Protein AF-A0A813LHQ4-F1 (afdb_monomer)

Solvent-accessible surface area (backbone atoms only — not comparable to full-atom values): 12387 Å² total; per-residue (Å²): 132,90,68,62,62,62,49,68,43,48,82,47,75,44,81,44,71,45,99,82,69,50,73,47,59,28,38,34,32,37,38,31,52,58,82,51,70,49,77,40,77,42,40,68,67,54,56,53,49,48,53,52,53,54,59,74,65,66,53,96,64,88,77,71,75,76,78,81,90,62,87,74,69,60,81,38,64,73,55,43,52,56,49,42,52,50,51,30,54,35,52,49,53,46,75,68,34,47,68,48,52,67,40,66,61,62,40,61,72,60,71,51,56,70,59,69,49,34,60,56,32,48,74,49,49,65,101,41,69,78,53,47,55,53,37,49,52,50,42,45,55,49,27,71,81,32,78,90,44,44,61,58,58,69,37,68,57,50,44,51,53,52,50,55,49,54,52,52,56,50,52,52,52,57,72,72,39,70,98,55,78,63,45,60,52,52,47,51,49,52,50,52,65,60,44,65,76,29,85,71,44,52,66,54,53,56,56,61,65,72,73,111

Organism: Polarella glacialis (NCBI:txid89957)

Nearest PDB structures (foldseek):
  4oxw-assembly1_A  TM=8.854E-01  e=3.060E-06  synthetic construct
  1xtn-assembly1_A  TM=9.170E-01  e=1.066E-05  Mus musculus
  4az9-assembly2_A-3  TM=8.445E-01  e=5.930E-05  Homo sapiens
  6edx-assembly1_A  TM=8.099E-01  e=4.340E-05  Homo sapiens
  5gw0-assembly2_B  TM=5.976E-01  e=6.485E-04  Homo sapiens

Secondary structure (DSSP, 8-state):
-TT-SEEEEEEEEEEEEPTTS-EEEEEEEEEEETTEEEEEEEEHHHHHHHHHHHHHTT-SSPPPPPPPP--SSTT-HHHHHHHHHHHHHHHHHHTT-HHHHHSSHHHHHHT--HHHHHHHHHHT--S-HHHHHHHHHHHHHHHHT-GGGGGGTTSHHHHHHHHHHHHHHHHHHHHSS-SSTHHHHHHHHHHHHHHTT-TTHHHHHHHHHT--

Mean predicted aligned error: 9.82 Å

Sequence (212 aa):
MDRYPLVVKIQRAETNRGTFGFRHTEFVIEVDDCGKVYSRSRRFTMFVWLHAELRRRELACALPELPPKKSLGNLDQAFVERRRQMLEDYLQALMKLPAVIQDGMVWAFLDADEATAVVPRFLCRPPSHAAADRCLAQLKRAVADREAEVFRLCSPVVIEELANFALAEASEAAVQAPPQPQAQQALQARLGNRVRLCGVLVAVSVVIIVAT

InterPro domains:
  IPR001683 Phox homology [PF00787] (40-112)
  IPR001683 Phox homology [PS50195] (1-117)
  IPR001683 Phox homology [SM00312] (6-113)
  IPR036871 PX domain superfamily [G3DSA:3.30.1520.10] (2-123)
  IPR036871 PX domain superfamily [SSF64268] (2-114)
  IPR051837 Sorting Nexin/PX Domain-Containing Protein Kinase-Like [PTHR22999] (23-120)

pLDDT: mean 79.3, std 18.79, range [30.7, 98.31]

Radius of gyration: 21.66 Å; Cα contacts (8 Å, |Δi|>4): 220; chains: 1; bounding box: 62×34×62 Å

Structure (mmCIF, N/CA/C/O backbone):
data_AF-A0A813LHQ4-F1
#
_entry.id   AF-A0A813LHQ4-F1
#
loop_
_atom_site.group_PDB
_atom_site.id
_atom_site.type_symbol
_atom_site.label_atom_id
_atom_site.label_alt_id
_atom_site.label_comp_id
_atom_site.label_asym_id
_atom_site.label_entity_id
_atom_site.label_seq_id
_atom_site.pdbx_PDB_ins_code
_atom_site.Cartn_x
_atom_site.Cartn_y
_atom_site.Cartn_z
_atom_site.occupancy
_atom_site.B_iso_or_equiv
_atom_site.auth_seq_id
_atom_site.auth_comp_id
_atom_site.auth_asym_id
_atom_site.auth_atom_id
_atom_site.pdbx_PDB_model_num
ATOM 1 N N . MET A 1 1 ? -13.081 4.662 -2.971 1.00 44.09 1 MET A N 1
ATOM 2 C CA . MET A 1 1 ? -12.090 3.947 -2.125 1.00 44.09 1 MET A CA 1
ATOM 3 C C . MET A 1 1 ? -10.960 4.904 -1.717 1.00 44.09 1 MET A C 1
ATOM 5 O O . MET A 1 1 ? -9.859 4.469 -1.420 1.00 44.09 1 MET A O 1
ATOM 9 N N . ASP A 1 2 ? -11.268 6.198 -1.587 1.00 52.16 2 ASP A N 1
ATOM 10 C CA . ASP A 1 2 ? -10.376 7.294 -1.162 1.00 52.16 2 ASP A CA 1
ATOM 11 C C . ASP A 1 2 ? -10.146 7.328 0.357 1.00 52.16 2 ASP A C 1
ATOM 13 O O . ASP A 1 2 ? -9.819 8.356 0.935 1.00 52.16 2 ASP A O 1
ATOM 17 N N . ARG A 1 3 ? -10.387 6.198 1.030 1.00 52.44 3 ARG A N 1
ATOM 18 C CA . ARG A 1 3 ? -10.408 6.100 2.494 1.00 52.44 3 ARG A CA 1
ATOM 19 C C . ARG A 1 3 ? -9.076 5.671 3.091 1.00 52.44 3 ARG A C 1
ATOM 21 O O . ARG A 1 3 ? -8.948 5.568 4.303 1.00 52.44 3 ARG A O 1
ATOM 28 N N . TYR A 1 4 ? -8.094 5.356 2.265 1.00 66.56 4 TYR A N 1
ATOM 29 C CA . TYR A 1 4 ? -6.881 4.761 2.774 1.00 66.56 4 TYR A CA 1
ATOM 30 C C . TYR A 1 4 ? -5.793 5.810 2.976 1.00 66.56 4 TYR A C 1
ATOM 32 O O . TYR A 1 4 ? -5.407 6.457 2.004 1.00 66.56 4 TYR A O 1
ATOM 40 N N . PRO A 1 5 ? -5.264 5.975 4.198 1.00 66.69 5 PRO A N 1
ATOM 41 C CA . PRO A 1 5 ? -4.284 7.014 4.474 1.00 66.69 5 PRO A CA 1
ATOM 42 C C . PRO A 1 5 ? -2.874 6.653 3.991 1.00 66.69 5 PRO A C 1
ATOM 44 O O . PRO A 1 5 ? -1.935 7.345 4.370 1.00 66.69 5 PRO A O 1
ATOM 47 N N . LEU A 1 6 ? -2.714 5.584 3.192 1.00 83.56 6 LEU A N 1
ATOM 48 C CA . LEU A 1 6 ? -1.438 5.244 2.578 1.00 83.56 6 LEU A CA 1
ATOM 49 C C . LEU A 1 6 ? -1.469 5.316 1.048 1.00 83.56 6 LEU A C 1
ATOM 51 O O . LEU A 1 6 ? -2.075 4.498 0.355 1.00 83.56 6 LEU A O 1
ATOM 55 N N . VAL A 1 7 ? -0.802 6.331 0.511 1.00 89.62 7 VAL A N 1
ATOM 56 C CA . VAL A 1 7 ? -0.764 6.606 -0.926 1.00 89.62 7 VAL A CA 1
ATOM 57 C C . VAL A 1 7 ? 0.598 6.200 -1.461 1.00 89.62 7 VAL A C 1
ATOM 59 O O . VAL A 1 7 ? 1.630 6.567 -0.908 1.00 89.62 7 VAL A O 1
ATOM 62 N N . VAL A 1 8 ? 0.602 5.443 -2.558 1.00 94.44 8 VAL A N 1
ATOM 63 C CA . VAL A 1 8 ? 1.828 5.050 -3.258 1.00 94.44 8 VAL A CA 1
ATOM 64 C C . VAL A 1 8 ? 1.872 5.691 -4.636 1.00 94.44 8 VAL A C 1
ATOM 66 O O . VAL A 1 8 ? 0.902 5.629 -5.398 1.00 94.44 8 VAL A O 1
ATOM 69 N N . LYS A 1 9 ? 3.002 6.310 -4.963 1.00 96.50 9 LYS A N 1
ATOM 70 C CA . LYS A 1 9 ? 3.271 6.908 -6.275 1.00 96.50 9 LYS A CA 1
ATOM 71 C C . LYS A 1 9 ? 4.671 6.543 -6.723 1.00 96.50 9 LYS A C 1
ATOM 73 O O . LYS A 1 9 ? 5.571 6.425 -5.904 1.00 96.50 9 LYS A O 1
ATOM 78 N N . ILE A 1 10 ? 4.886 6.385 -8.017 1.00 97.56 10 ILE A N 1
ATOM 79 C CA . ILE A 1 10 ? 6.222 6.239 -8.586 1.00 97.56 10 ILE A CA 1
ATOM 80 C C . ILE A 1 10 ? 6.576 7.569 -9.227 1.00 97.56 10 ILE A C 1
ATOM 82 O O . ILE A 1 10 ? 6.285 7.789 -10.398 1.00 97.56 10 ILE A O 1
ATOM 86 N N . GLN A 1 11 ? 7.208 8.463 -8.469 1.00 94.56 11 GLN A N 1
ATOM 87 C CA . GLN A 1 11 ? 7.446 9.835 -8.923 1.00 94.56 11 GLN A CA 1
ATOM 88 C C . GLN A 1 11 ? 8.330 9.910 -10.168 1.00 94.56 11 GLN A C 1
ATOM 90 O O . GLN A 1 11 ? 8.138 10.764 -11.028 1.00 94.56 11 GLN A O 1
ATOM 95 N N . ARG A 1 12 ? 9.343 9.043 -10.243 1.00 95.12 12 ARG A N 1
ATOM 96 C CA . ARG A 1 12 ? 10.384 9.129 -11.268 1.00 95.12 12 ARG A CA 1
ATOM 97 C C . ARG A 1 12 ? 11.150 7.822 -11.416 1.00 95.12 12 ARG A C 1
ATOM 99 O O . ARG A 1 12 ? 11.097 6.942 -10.555 1.00 95.12 12 ARG A O 1
ATOM 106 N N . ALA A 1 13 ? 11.902 7.728 -12.506 1.00 96.06 13 ALA A N 1
ATOM 107 C CA . ALA A 1 13 ? 12.872 6.671 -12.744 1.00 96.06 13 ALA A CA 1
ATOM 108 C C . ALA A 1 13 ? 14.297 7.245 -12.774 1.00 96.06 13 ALA A C 1
ATOM 110 O O . ALA A 1 13 ? 14.545 8.286 -13.377 1.00 96.06 13 ALA A O 1
ATOM 111 N N . GLU A 1 14 ? 15.235 6.553 -12.140 1.00 94.44 14 GLU A N 1
ATOM 112 C CA . GLU A 1 14 ? 16.661 6.878 -12.114 1.00 94.44 14 GLU A CA 1
ATOM 113 C C . GLU A 1 14 ? 17.471 5.798 -12.817 1.00 94.44 14 GLU A C 1
ATOM 115 O O . GLU A 1 14 ? 17.152 4.611 -12.747 1.00 94.44 14 GLU A O 1
ATOM 120 N N . THR A 1 15 ? 18.552 6.205 -13.481 1.00 92.38 15 THR A N 1
ATOM 121 C CA . THR A 1 15 ? 19.547 5.265 -14.003 1.00 92.38 15 THR A CA 1
ATOM 122 C C . THR A 1 15 ? 20.731 5.221 -13.051 1.00 92.38 15 THR A C 1
ATOM 124 O O . THR A 1 15 ? 21.528 6.155 -13.011 1.00 92.38 15 THR A O 1
ATOM 127 N N . ASN A 1 16 ? 20.868 4.110 -12.334 1.00 89.38 16 ASN A N 1
ATOM 128 C CA . ASN A 1 16 ? 21.934 3.891 -11.362 1.00 89.38 16 ASN A CA 1
ATOM 129 C C . ASN A 1 16 ? 23.009 2.959 -11.934 1.00 89.38 16 ASN A C 1
ATOM 131 O O . ASN A 1 16 ? 22.755 2.169 -12.848 1.00 89.38 16 ASN A O 1
ATOM 135 N N . ARG A 1 17 ? 24.241 3.076 -11.422 1.00 86.69 17 ARG A N 1
ATOM 136 C CA . ARG A 1 17 ? 25.352 2.171 -11.753 1.00 86.69 17 ARG A CA 1
ATOM 137 C C . ARG A 1 17 ? 25.450 1.101 -10.671 1.00 86.69 17 ARG A C 1
ATOM 139 O O . ARG A 1 17 ? 25.654 1.420 -9.506 1.00 86.69 17 ARG A O 1
ATOM 146 N N . GLY A 1 18 ? 25.298 -0.160 -11.057 1.00 79.44 18 GLY A N 1
ATOM 147 C CA . GLY A 1 18 ? 25.539 -1.296 -10.177 1.00 79.44 18 GLY A CA 1
ATOM 148 C C . GLY A 1 18 ? 27.028 -1.504 -9.889 1.00 79.44 18 GLY A C 1
ATOM 149 O O . GLY A 1 18 ? 27.893 -0.901 -10.523 1.00 79.44 18 GLY A O 1
ATOM 150 N N . THR A 1 19 ? 27.322 -2.423 -8.969 1.00 76.50 19 THR A N 1
ATOM 151 C CA . THR A 1 19 ? 28.670 -2.730 -8.454 1.00 76.50 19 THR A CA 1
ATOM 152 C C . THR A 1 19 ? 29.704 -3.045 -9.544 1.00 76.50 19 THR A C 1
ATOM 154 O O . THR A 1 19 ? 30.879 -2.749 -9.378 1.00 76.50 19 THR A O 1
ATOM 157 N N . PHE A 1 20 ? 29.271 -3.587 -10.686 1.00 78.62 20 PHE A N 1
ATOM 158 C CA . PHE A 1 20 ? 30.132 -3.935 -11.827 1.00 78.62 20 PHE A CA 1
ATOM 159 C C . PHE A 1 20 ? 30.092 -2.904 -12.972 1.00 78.62 20 PHE A C 1
ATOM 161 O O . PHE A 1 20 ? 30.428 -3.218 -14.108 1.00 78.62 20 PHE A O 1
ATOM 168 N N . GLY A 1 21 ? 29.607 -1.685 -12.720 1.00 79.44 21 GLY A N 1
ATOM 169 C CA . GLY A 1 21 ? 29.508 -0.621 -13.727 1.00 79.44 21 GLY A CA 1
ATOM 170 C C . GLY A 1 21 ? 28.331 -0.757 -14.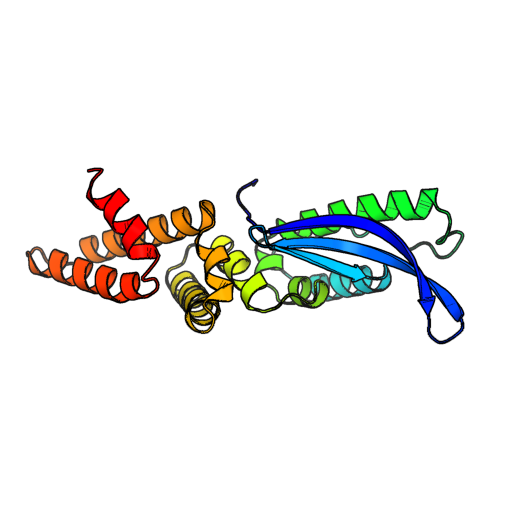702 1.00 79.44 21 GLY A C 1
ATOM 171 O O . GLY A 1 21 ? 28.065 0.169 -15.471 1.00 79.44 21 GLY A O 1
ATOM 172 N N . PHE A 1 22 ? 27.576 -1.860 -14.651 1.00 83.19 22 PHE A N 1
ATOM 173 C CA . PHE A 1 22 ? 26.338 -2.003 -15.415 1.00 83.19 22 PHE A CA 1
ATOM 174 C C . PHE A 1 22 ? 25.299 -0.982 -14.961 1.00 83.19 22 PHE A C 1
ATOM 176 O O . PHE A 1 22 ? 25.052 -0.813 -13.768 1.00 83.19 22 PHE A O 1
ATOM 183 N N . ARG A 1 23 ? 24.667 -0.318 -15.928 1.00 88.00 23 ARG A N 1
ATOM 184 C CA . ARG A 1 23 ? 23.560 0.602 -15.664 1.00 88.00 23 ARG A CA 1
ATOM 185 C C . ARG A 1 23 ? 22.255 -0.167 -15.537 1.00 88.00 23 ARG A C 1
ATOM 187 O O . ARG A 1 23 ? 21.982 -1.064 -16.333 1.00 88.00 23 ARG A O 1
ATOM 194 N N . HIS A 1 24 ? 21.425 0.231 -14.585 1.00 90.06 24 HIS A N 1
ATOM 195 C CA . HIS A 1 24 ? 20.068 -0.277 -14.443 1.00 90.06 24 HIS A CA 1
ATOM 196 C C . HIS A 1 24 ? 19.110 0.846 -14.060 1.00 90.06 24 HIS A C 1
ATOM 198 O O . HIS A 1 24 ? 19.507 1.849 -13.474 1.00 90.06 24 HIS A O 1
ATOM 204 N N . THR A 1 25 ? 17.837 0.657 -14.390 1.00 93.94 25 THR A N 1
ATOM 205 C CA . THR A 1 25 ? 16.778 1.600 -14.033 1.00 93.94 25 THR A CA 1
ATOM 206 C C . THR A 1 25 ? 16.148 1.214 -12.700 1.00 93.94 25 THR A C 1
ATOM 208 O O . THR A 1 25 ? 15.730 0.064 -12.514 1.00 93.94 25 THR A O 1
ATOM 211 N N . GLU A 1 26 ? 16.058 2.178 -11.792 1.00 96.25 26 GLU A N 1
ATOM 212 C CA . GLU A 1 26 ? 15.292 2.106 -10.551 1.00 96.25 26 GLU A CA 1
ATOM 213 C C . GLU A 1 26 ? 14.105 3.056 -10.614 1.00 96.25 26 GLU A C 1
ATOM 215 O O . GLU A 1 26 ? 14.200 4.169 -11.116 1.00 96.25 26 GLU A O 1
ATOM 220 N N . PHE A 1 27 ? 12.975 2.594 -10.106 1.00 97.56 27 PHE A N 1
ATOM 221 C CA .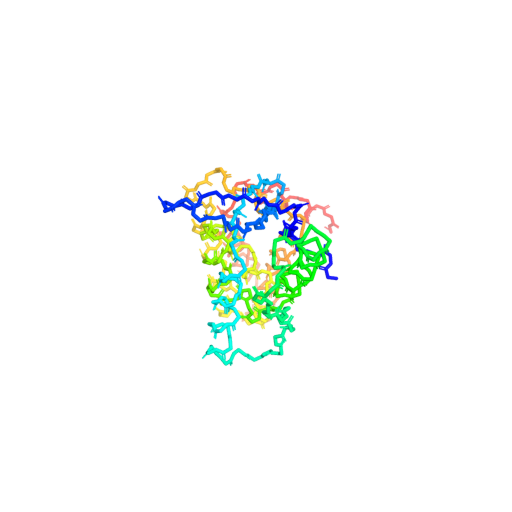 PHE A 1 27 ? 11.750 3.356 -9.960 1.00 97.56 27 PHE A CA 1
ATOM 222 C C . PHE A 1 27 ? 11.675 3.824 -8.513 1.00 97.56 27 PHE A C 1
ATOM 224 O O . PHE A 1 27 ? 11.762 2.996 -7.602 1.00 97.56 27 PHE A O 1
ATOM 231 N N . VAL A 1 28 ? 11.563 5.135 -8.309 1.00 98.00 28 VAL A N 1
ATOM 232 C CA . VAL A 1 28 ? 11.490 5.729 -6.973 1.00 98.00 28 VAL A CA 1
ATOM 233 C C . VAL A 1 28 ? 10.036 5.844 -6.571 1.00 98.00 28 VAL A C 1
ATOM 235 O O . VAL A 1 28 ? 9.272 6.626 -7.137 1.00 98.00 28 VAL A O 1
ATOM 238 N N . ILE A 1 29 ? 9.677 4.991 -5.621 1.00 98.31 29 ILE A N 1
ATOM 239 C CA . ILE A 1 29 ? 8.347 4.854 -5.057 1.00 98.31 29 ILE A CA 1
ATOM 240 C C . ILE A 1 29 ? 8.276 5.763 -3.840 1.00 98.31 29 ILE A C 1
ATOM 242 O O . ILE A 1 29 ? 9.021 5.568 -2.883 1.00 98.31 29 ILE A O 1
ATOM 246 N N . GLU A 1 30 ? 7.388 6.737 -3.881 1.00 97.19 30 GLU A N 1
ATOM 247 C CA . GLU A 1 30 ? 6.985 7.527 -2.735 1.00 97.19 30 GLU A CA 1
ATOM 248 C C . GLU A 1 30 ? 5.822 6.831 -2.029 1.00 97.19 30 GLU A C 1
ATOM 250 O O . GLU A 1 30 ? 4.831 6.455 -2.661 1.00 97.19 30 GLU A O 1
ATOM 255 N N . VAL A 1 31 ? 5.972 6.648 -0.722 1.00 95.38 31 VAL A N 1
ATOM 256 C CA . VAL A 1 31 ? 4.946 6.131 0.174 1.00 95.38 31 VAL A CA 1
ATOM 257 C C . VAL A 1 31 ? 4.603 7.251 1.144 1.00 95.38 31 VAL A C 1
ATOM 259 O O . VAL A 1 31 ? 5.447 7.667 1.936 1.00 95.38 31 VAL A O 1
ATOM 262 N N . ASP A 1 32 ? 3.380 7.751 1.051 1.00 92.69 32 ASP A N 1
ATOM 263 C CA . ASP A 1 32 ? 2.779 8.632 2.045 1.00 92.69 32 ASP A CA 1
ATOM 264 C C . ASP A 1 32 ? 2.061 7.746 3.053 1.00 92.69 32 ASP A C 1
ATOM 266 O O . ASP A 1 32 ? 1.081 7.107 2.698 1.00 92.69 32 ASP A O 1
ATOM 270 N N . ASP A 1 33 ? 2.581 7.650 4.269 1.00 90.38 33 ASP A N 1
ATOM 271 C CA . ASP A 1 33 ? 1.968 6.944 5.386 1.00 90.38 33 ASP A CA 1
ATOM 272 C C . ASP A 1 33 ? 1.396 7.982 6.351 1.00 90.38 33 ASP A C 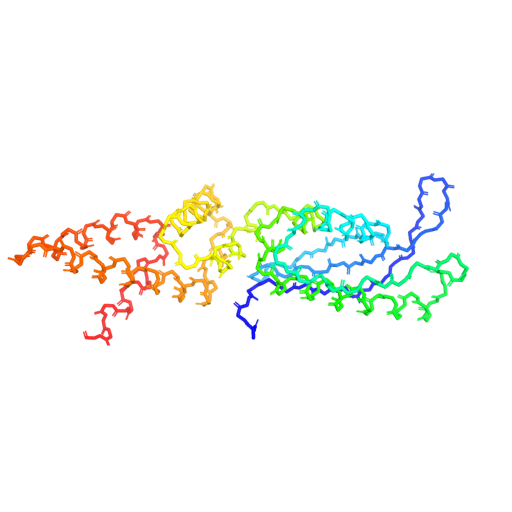1
ATOM 274 O O . ASP A 1 33 ? 2.130 8.569 7.144 1.00 90.38 33 ASP A O 1
ATOM 278 N N . CYS A 1 34 ? 0.093 8.251 6.258 1.00 84.56 34 CYS A N 1
ATOM 279 C CA . CYS A 1 34 ? -0.629 9.196 7.114 1.00 84.56 34 CYS A CA 1
ATOM 280 C C . CYS A 1 34 ? 0.048 10.585 7.229 1.00 84.56 34 CYS A C 1
ATOM 282 O O . CYS A 1 34 ? 0.095 11.168 8.315 1.00 84.56 34 CYS A O 1
ATOM 284 N N . GLY A 1 35 ? 0.596 11.110 6.129 1.00 84.56 35 GLY A N 1
ATOM 285 C CA . GLY A 1 35 ? 1.304 12.391 6.055 1.00 84.56 35 GLY A CA 1
ATOM 286 C C . GLY A 1 35 ? 2.819 12.295 6.261 1.00 84.56 35 GLY A C 1
ATOM 287 O O . GLY A 1 35 ? 3.531 13.271 6.014 1.00 84.56 35 GLY A O 1
ATOM 288 N N . LYS A 1 36 ? 3.348 11.139 6.689 1.00 88.44 36 LYS A N 1
ATOM 289 C CA . LYS A 1 36 ? 4.793 10.878 6.700 1.00 88.44 36 LYS A CA 1
ATOM 290 C C . LYS A 1 36 ? 5.206 10.260 5.373 1.00 88.44 36 LYS A C 1
ATOM 292 O O . LYS A 1 36 ? 4.926 9.098 5.095 1.00 88.44 36 LYS A O 1
ATOM 297 N N . VAL A 1 37 ? 5.925 11.040 4.577 1.00 92.44 37 VAL A N 1
ATOM 298 C CA . VAL A 1 37 ? 6.338 10.649 3.231 1.00 92.44 37 VAL A CA 1
ATOM 299 C C . VAL A 1 37 ? 7.770 10.119 3.231 1.00 92.44 37 VAL A C 1
ATOM 301 O O . VAL A 1 37 ? 8.682 10.762 3.752 1.00 92.44 37 VAL A O 1
ATOM 304 N N . TYR A 1 38 ? 7.988 8.956 2.620 1.00 94.56 38 TYR A N 1
ATOM 305 C CA . TYR A 1 38 ? 9.319 8.388 2.408 1.00 94.56 38 TYR A CA 1
ATOM 306 C C . TYR A 1 38 ? 9.455 7.740 1.031 1.00 94.56 38 TYR A C 1
ATOM 308 O O . TYR A 1 38 ? 8.476 7.399 0.376 1.00 94.56 38 TYR A O 1
ATOM 316 N N . SER A 1 39 ? 10.699 7.572 0.577 1.00 96.19 39 SER A N 1
ATOM 317 C CA . SER A 1 39 ? 11.010 7.029 -0.748 1.00 96.19 39 SER A CA 1
ATOM 318 C C . SER A 1 39 ? 11.701 5.667 -0.689 1.00 96.19 39 SER A C 1
ATOM 320 O O . SER A 1 39 ? 12.468 5.368 0.234 1.00 96.19 39 SER A O 1
ATOM 322 N N . ARG A 1 40 ? 11.443 4.836 -1.703 1.00 96.75 40 ARG A N 1
ATOM 323 C CA . ARG A 1 40 ? 12.036 3.509 -1.897 1.00 96.75 40 ARG A CA 1
ATOM 324 C C . ARG A 1 40 ? 12.358 3.271 -3.364 1.00 96.75 40 ARG A C 1
ATOM 326 O O . ARG A 1 40 ? 11.484 3.345 -4.220 1.00 96.75 40 ARG A O 1
ATOM 333 N N . SER A 1 41 ? 13.605 2.916 -3.649 1.00 96.38 41 SER A N 1
ATOM 334 C CA . SER A 1 41 ? 14.046 2.597 -5.009 1.00 96.38 41 SER A CA 1
ATOM 335 C C . SER A 1 41 ? 13.886 1.109 -5.300 1.00 96.38 41 SER A C 1
ATOM 337 O O . SER A 1 41 ? 14.338 0.254 -4.528 1.00 96.38 41 SER A O 1
ATOM 339 N N . ARG A 1 42 ? 13.239 0.772 -6.420 1.00 97.06 42 ARG A N 1
ATOM 340 C CA . ARG A 1 42 ? 13.038 -0.616 -6.862 1.00 97.06 42 ARG A CA 1
ATOM 341 C C . ARG A 1 42 ? 13.328 -0.781 -8.341 1.00 97.06 42 ARG A C 1
ATOM 343 O O . ARG A 1 42 ? 12.833 -0.037 -9.177 1.00 97.06 42 ARG A O 1
ATOM 350 N N . ARG A 1 43 ? 14.092 -1.813 -8.694 1.00 95.25 43 ARG A N 1
ATOM 351 C CA . ARG A 1 43 ? 14.282 -2.223 -10.095 1.00 95.25 43 ARG A CA 1
ATOM 352 C C . ARG A 1 43 ? 13.061 -2.991 -10.587 1.00 95.25 43 ARG A C 1
ATOM 354 O O . ARG A 1 43 ? 12.407 -3.665 -9.795 1.00 95.25 43 ARG A O 1
ATOM 361 N N . PHE A 1 44 ? 12.821 -3.005 -11.900 1.00 95.44 44 PHE A N 1
ATOM 362 C CA . PHE A 1 44 ? 11.722 -3.782 -12.500 1.00 95.44 44 PHE A CA 1
ATOM 363 C C . PHE A 1 44 ? 11.716 -5.259 -12.061 1.00 95.44 44 PHE A C 1
ATOM 365 O O . PHE A 1 44 ? 10.662 -5.837 -11.825 1.00 95.44 44 PHE A O 1
ATOM 372 N N . THR A 1 45 ? 12.890 -5.870 -11.876 1.00 94.88 45 THR A N 1
ATOM 373 C CA . THR A 1 45 ? 13.003 -7.261 -11.408 1.00 94.88 45 THR A CA 1
ATOM 374 C C . THR A 1 45 ? 12.400 -7.489 -10.020 1.00 94.88 45 THR A C 1
ATOM 376 O O . THR A 1 45 ? 11.935 -8.590 -9.753 1.00 94.88 45 THR A O 1
ATOM 379 N N . MET A 1 46 ? 12.362 -6.469 -9.155 1.00 97.56 46 MET A N 1
ATOM 380 C CA . MET A 1 46 ? 11.701 -6.561 -7.848 1.00 97.56 46 MET A CA 1
ATOM 381 C C . MET A 1 46 ? 10.177 -6.599 -7.987 1.00 97.56 46 MET A C 1
ATOM 383 O O . MET A 1 46 ? 9.520 -7.298 -7.225 1.00 97.56 46 MET A O 1
ATOM 387 N N . PHE A 1 47 ? 9.610 -5.908 -8.981 1.00 98.06 47 PHE A N 1
ATOM 388 C CA . PHE A 1 47 ? 8.177 -6.002 -9.283 1.00 98.06 47 PHE A CA 1
ATOM 389 C C . PHE A 1 47 ? 7.817 -7.381 -9.845 1.00 98.06 47 PHE A C 1
ATOM 391 O O . PHE A 1 47 ? 6.790 -7.944 -9.478 1.00 98.06 47 PHE A O 1
ATOM 398 N N . VAL A 1 48 ? 8.687 -7.954 -10.688 1.00 97.56 48 VAL A N 1
ATOM 399 C CA . VAL A 1 48 ? 8.536 -9.335 -11.181 1.00 97.56 48 VAL A CA 1
ATOM 400 C C . VAL A 1 48 ? 8.551 -10.332 -10.022 1.00 97.56 48 VAL A C 1
ATOM 402 O O . VAL A 1 48 ? 7.700 -11.215 -9.976 1.00 97.56 48 VAL A O 1
ATOM 405 N N . TRP A 1 49 ? 9.482 -10.171 -9.076 1.00 97.69 49 TRP A N 1
ATOM 406 C CA . TRP A 1 49 ? 9.536 -10.988 -7.863 1.00 97.69 49 TRP A CA 1
ATOM 407 C C . TRP A 1 49 ? 8.252 -10.864 -7.032 1.00 97.69 49 TRP A C 1
ATOM 409 O O . TRP A 1 49 ? 7.632 -11.881 -6.732 1.00 97.69 49 TRP A O 1
ATOM 419 N N . LEU A 1 50 ? 7.804 -9.635 -6.741 1.00 98.25 50 LEU A N 1
ATOM 420 C CA . LEU A 1 50 ? 6.565 -9.395 -5.995 1.00 98.25 50 LEU A CA 1
ATOM 421 C C . LEU A 1 50 ? 5.368 -10.081 -6.669 1.00 98.25 50 LEU A C 1
ATOM 423 O O . LEU A 1 50 ? 4.600 -10.774 -6.010 1.00 98.25 50 LEU A O 1
ATOM 427 N N . HIS A 1 51 ? 5.219 -9.912 -7.985 1.00 97.88 51 HIS A N 1
ATOM 428 C CA . HIS A 1 51 ? 4.118 -10.510 -8.737 1.00 97.88 51 HIS A CA 1
ATOM 429 C C . HIS A 1 51 ? 4.139 -12.044 -8.671 1.00 97.88 51 HIS A C 1
ATOM 431 O O . HIS A 1 51 ? 3.099 -12.672 -8.477 1.00 97.88 51 HIS A O 1
ATOM 437 N N . ALA A 1 52 ? 5.320 -12.652 -8.809 1.00 97.44 52 ALA A N 1
ATOM 438 C CA . ALA A 1 52 ? 5.478 -14.098 -8.719 1.00 97.44 52 ALA A CA 1
ATOM 439 C C . ALA A 1 52 ? 5.128 -14.631 -7.320 1.00 97.44 52 ALA A C 1
ATOM 441 O O . ALA A 1 52 ? 4.397 -15.616 -7.215 1.00 97.44 52 ALA A O 1
ATOM 442 N N . GLU A 1 53 ? 5.580 -13.961 -6.254 1.00 98.00 53 GLU A N 1
ATOM 443 C CA . GLU A 1 53 ? 5.243 -14.356 -4.883 1.00 98.00 53 GLU A CA 1
ATOM 444 C C . GLU A 1 53 ? 3.746 -14.229 -4.603 1.00 98.00 53 GLU A C 1
ATOM 446 O O . GLU A 1 53 ? 3.151 -15.167 -4.077 1.00 98.00 53 GLU A O 1
ATOM 451 N N . LEU A 1 54 ? 3.106 -13.130 -5.012 1.00 97.31 54 LEU A N 1
ATOM 452 C CA . LEU A 1 54 ? 1.660 -12.963 -4.841 1.00 97.31 54 LEU A CA 1
ATOM 453 C C . LEU A 1 54 ? 0.862 -14.036 -5.596 1.00 97.31 54 LEU A C 1
ATOM 455 O O . LEU A 1 54 ? -0.118 -14.551 -5.063 1.00 97.31 54 LEU A O 1
ATOM 459 N N . ARG A 1 55 ? 1.295 -14.433 -6.802 1.00 96.25 55 ARG A N 1
ATOM 460 C CA . ARG A 1 55 ? 0.669 -15.548 -7.536 1.00 96.25 55 ARG A CA 1
ATOM 461 C C . ARG A 1 55 ? 0.816 -16.880 -6.806 1.00 96.25 55 ARG A C 1
ATOM 463 O O . ARG A 1 55 ? -0.138 -17.648 -6.764 1.00 96.25 55 ARG A O 1
ATOM 470 N N . ARG A 1 56 ? 1.986 -17.147 -6.220 1.00 96.81 56 ARG A N 1
ATOM 471 C CA . ARG A 1 56 ? 2.268 -18.384 -5.472 1.00 96.81 56 ARG A CA 1
ATOM 472 C C . ARG A 1 56 ? 1.437 -18.508 -4.191 1.00 96.81 56 ARG A C 1
ATOM 474 O O . ARG A 1 56 ? 1.227 -19.614 -3.709 1.00 96.81 56 ARG A O 1
ATOM 481 N N . ARG A 1 57 ? 0.991 -17.386 -3.622 1.00 94.56 57 ARG A N 1
ATOM 482 C CA . ARG A 1 57 ? 0.158 -17.356 -2.409 1.00 94.56 57 ARG A CA 1
ATOM 483 C C . ARG A 1 57 ? -1.285 -17.802 -2.646 1.00 94.56 57 ARG A C 1
ATOM 485 O O . ARG A 1 57 ? -1.978 -18.012 -1.659 1.00 94.56 57 ARG A O 1
ATOM 492 N N . GLU A 1 58 ? -1.726 -17.909 -3.904 1.00 90.25 58 GLU A N 1
ATOM 493 C CA . GLU A 1 58 ? -3.105 -18.282 -4.264 1.00 90.25 58 GLU A CA 1
ATOM 494 C C . GLU A 1 58 ? -4.151 -17.433 -3.521 1.00 90.25 58 GLU A C 1
ATOM 496 O O . GLU A 1 58 ? -5.161 -17.924 -3.018 1.00 90.25 58 GLU A O 1
ATOM 501 N N . LEU A 1 59 ? -3.884 -16.125 -3.426 1.00 93.00 59 LEU A N 1
ATOM 502 C CA . LEU A 1 59 ? -4.790 -15.181 -2.780 1.00 93.00 59 LEU A CA 1
ATOM 503 C C . LEU A 1 59 ? -6.165 -15.228 -3.459 1.00 93.00 59 LEU A C 1
ATOM 505 O O . LEU A 1 59 ? -6.259 -15.322 -4.682 1.00 93.00 59 LEU A O 1
ATOM 509 N N . ALA A 1 60 ? -7.233 -15.093 -2.671 1.00 91.12 60 ALA A N 1
ATOM 510 C CA . ALA A 1 60 ? -8.616 -15.080 -3.153 1.00 91.12 60 ALA A CA 1
ATOM 511 C C . ALA A 1 60 ? -8.983 -13.759 -3.872 1.00 91.12 60 ALA A C 1
ATOM 513 O O . ALA A 1 60 ? -9.962 -13.096 -3.533 1.00 91.12 60 ALA A O 1
ATOM 514 N N . CYS A 1 61 ? -8.167 -13.334 -4.837 1.00 93.06 61 CYS A N 1
ATOM 515 C CA . CYS A 1 61 ? -8.362 -12.139 -5.650 1.00 93.06 61 CYS A CA 1
ATOM 516 C C . CYS A 1 61 ? -7.661 -12.265 -7.011 1.00 93.06 61 CYS A C 1
ATOM 518 O O . CYS A 1 61 ? -6.618 -12.906 -7.131 1.00 93.06 61 CYS A O 1
ATOM 520 N N . ALA A 1 62 ? -8.185 -11.577 -8.026 1.00 95.44 62 ALA A N 1
ATOM 521 C CA . ALA A 1 62 ? -7.479 -11.403 -9.291 1.00 95.44 62 ALA A CA 1
ATOM 522 C C . ALA A 1 62 ? -6.381 -10.339 -9.138 1.00 95.44 62 ALA A C 1
ATOM 524 O O . ALA A 1 62 ? -6.653 -9.218 -8.704 1.00 95.44 62 ALA A O 1
ATOM 525 N N . LEU A 1 63 ? -5.142 -10.688 -9.491 1.00 96.62 63 LEU A N 1
ATOM 526 C CA . LEU A 1 63 ? -4.026 -9.742 -9.477 1.00 96.62 63 LEU A CA 1
ATOM 527 C C . LEU A 1 63 ? -4.044 -8.866 -10.742 1.00 96.62 63 LEU A C 1
ATOM 529 O O . LEU A 1 63 ? -4.351 -9.379 -11.820 1.00 96.62 63 LEU A O 1
ATOM 533 N N . PRO A 1 64 ? -3.674 -7.576 -10.642 1.00 96.81 64 PRO A N 1
ATOM 534 C CA . PRO A 1 64 ? -3.489 -6.721 -11.807 1.00 96.81 64 PRO A CA 1
ATOM 535 C C . PRO A 1 64 ? -2.357 -7.245 -12.698 1.00 96.81 64 PRO A C 1
ATOM 537 O O . PRO A 1 64 ? -1.422 -7.909 -12.235 1.00 96.81 64 PRO A O 1
ATOM 540 N N . GLU A 1 65 ? -2.423 -6.921 -13.986 1.00 95.25 65 GLU A N 1
ATOM 541 C CA . GLU A 1 65 ? -1.404 -7.329 -14.947 1.00 95.25 65 GLU A CA 1
ATOM 542 C C . GLU A 1 65 ? -0.089 -6.581 -14.714 1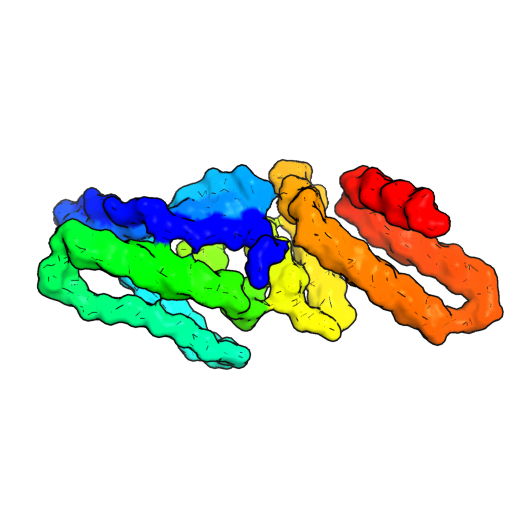.00 95.25 65 GLU A C 1
ATOM 544 O O . GLU A 1 65 ? -0.048 -5.352 -14.624 1.00 95.25 65 GLU A O 1
ATOM 549 N N . LEU A 1 66 ? 1.013 -7.330 -14.636 1.00 96.19 66 LEU A N 1
ATOM 550 C CA . LEU A 1 66 ? 2.343 -6.742 -14.569 1.00 96.19 66 LEU A CA 1
ATOM 551 C C . LEU A 1 66 ? 2.792 -6.307 -15.977 1.00 96.19 66 LEU A C 1
ATOM 553 O O . LEU A 1 66 ? 2.670 -7.096 -16.918 1.00 96.19 66 LEU A O 1
ATOM 557 N N . PRO A 1 67 ? 3.403 -5.117 -16.142 1.00 93.00 67 PRO A N 1
ATOM 558 C CA . PRO A 1 67 ? 3.923 -4.683 -17.435 1.00 93.00 67 PRO A CA 1
ATOM 559 C C . PRO A 1 67 ? 4.917 -5.697 -18.024 1.00 93.00 67 PRO A C 1
ATOM 561 O O . PRO A 1 67 ? 5.762 -6.225 -17.292 1.00 93.00 67 PRO A O 1
ATOM 564 N N . PRO A 1 68 ? 4.895 -5.948 -19.345 1.00 88.31 68 PRO A N 1
ATOM 565 C CA . PRO A 1 68 ? 5.733 -6.971 -19.952 1.00 88.31 68 PRO A CA 1
ATOM 566 C C . PRO A 1 68 ? 7.222 -6.634 -19.839 1.00 88.31 68 PRO A C 1
ATOM 568 O O . PRO A 1 68 ? 7.656 -5.473 -19.910 1.00 88.31 68 PRO A O 1
ATOM 571 N N . LYS A 1 69 ? 8.045 -7.679 -19.703 1.00 86.31 69 LYS A N 1
ATOM 572 C CA . LYS A 1 69 ? 9.504 -7.550 -19.745 1.00 86.31 69 LYS A CA 1
ATOM 573 C C . LYS A 1 69 ? 9.936 -7.153 -21.158 1.00 86.31 69 LYS A C 1
ATOM 575 O O . LYS A 1 69 ? 9.439 -7.673 -22.147 1.00 86.31 69 LYS A O 1
ATOM 580 N N . LYS A 1 70 ? 10.916 -6.253 -21.244 1.00 80.81 70 LYS A N 1
ATOM 581 C CA . LYS A 1 70 ? 11.554 -5.849 -22.504 1.00 80.81 70 LYS A CA 1
ATOM 582 C C . LYS A 1 70 ? 13.057 -5.875 -22.292 1.00 80.81 70 LYS A C 1
ATOM 584 O O . LYS A 1 70 ? 13.535 -5.234 -21.356 1.00 80.81 70 LYS A O 1
ATOM 589 N N . SER A 1 71 ? 13.763 -6.652 -23.102 1.00 72.44 71 SER A N 1
ATOM 590 C CA . SER A 1 71 ? 15.218 -6.822 -23.035 1.00 72.44 71 SER A CA 1
ATOM 591 C C . SER A 1 71 ? 15.967 -5.835 -23.934 1.00 72.44 71 SER A C 1
ATOM 593 O O . SER A 1 71 ? 17.037 -5.381 -23.549 1.00 72.44 71 SER A O 1
ATOM 595 N N . LEU A 1 72 ? 15.397 -5.448 -25.081 1.00 72.06 72 LEU A N 1
ATOM 596 C CA . LEU A 1 72 ? 16.013 -4.508 -26.025 1.00 72.06 72 LEU A CA 1
ATOM 597 C C . LEU A 1 72 ? 15.461 -3.082 -25.851 1.00 72.06 72 LEU A C 1
ATOM 599 O O . LEU A 1 72 ? 14.247 -2.892 -25.772 1.00 72.06 72 LEU A O 1
ATOM 603 N N . GLY A 1 73 ? 16.338 -2.072 -25.796 1.00 74.69 73 GLY A N 1
ATOM 604 C CA . GLY A 1 73 ? 15.934 -0.666 -25.630 1.00 74.69 73 GLY A CA 1
ATOM 605 C C . GLY A 1 73 ? 15.249 -0.379 -24.289 1.00 74.69 73 GLY A C 1
ATOM 606 O O . GLY A 1 73 ? 14.394 0.494 -24.194 1.00 74.69 73 GLY A O 1
ATOM 607 N N . ASN A 1 74 ? 15.578 -1.145 -23.249 1.00 77.62 74 ASN A N 1
ATOM 608 C CA . ASN A 1 74 ? 15.002 -1.009 -21.909 1.00 77.62 74 ASN A CA 1
ATOM 609 C C . ASN A 1 74 ? 15.465 0.247 -21.150 1.00 77.62 74 ASN A C 1
ATOM 611 O O . ASN A 1 74 ? 14.874 0.562 -20.122 1.00 77.62 74 ASN A O 1
ATOM 615 N N . LEU A 1 75 ? 16.495 0.931 -21.658 1.00 82.31 75 LEU A N 1
ATOM 616 C CA . LEU A 1 75 ? 17.009 2.208 -21.155 1.00 82.31 75 LEU A CA 1
ATOM 617 C C . LEU A 1 75 ? 16.521 3.417 -21.973 1.00 82.31 75 LEU A C 1
ATOM 619 O O . LEU A 1 75 ? 16.904 4.541 -21.668 1.00 82.31 75 LEU A O 1
ATOM 623 N N . ASP A 1 76 ? 15.708 3.202 -23.014 1.00 90.19 76 ASP A N 1
ATOM 624 C CA . ASP A 1 76 ? 15.081 4.296 -23.760 1.00 90.19 76 ASP A CA 1
ATOM 625 C C . ASP A 1 76 ? 14.159 5.104 -22.835 1.00 90.19 76 ASP A C 1
ATOM 627 O O . ASP A 1 76 ? 13.317 4.532 -22.141 1.00 90.19 76 ASP A O 1
ATOM 631 N N . GLN A 1 77 ? 14.307 6.429 -22.816 1.00 89.88 77 GLN A N 1
ATOM 632 C CA . GLN A 1 77 ? 13.627 7.284 -21.841 1.00 89.88 77 GLN A CA 1
ATOM 633 C C . GLN A 1 77 ? 12.102 7.234 -21.990 1.00 89.88 77 GLN A C 1
ATOM 635 O O . GLN A 1 77 ? 11.391 7.109 -20.994 1.00 89.88 77 GLN A O 1
ATOM 640 N N . ALA A 1 78 ? 11.591 7.261 -23.225 1.00 91.75 78 ALA A N 1
ATOM 641 C CA . ALA A 1 78 ? 10.156 7.178 -23.483 1.00 91.75 78 ALA A CA 1
ATOM 642 C C . ALA A 1 78 ? 9.584 5.818 -23.055 1.00 91.75 78 ALA A C 1
ATOM 644 O O . ALA A 1 78 ? 8.464 5.724 -22.551 1.00 91.75 78 ALA A O 1
ATOM 645 N N . PHE A 1 79 ? 10.351 4.744 -23.234 1.00 92.00 79 PHE A N 1
ATOM 646 C CA . PHE A 1 79 ? 9.988 3.428 -22.734 1.00 92.00 79 PHE A CA 1
ATOM 647 C C . PHE A 1 79 ? 10.003 3.336 -21.204 1.00 92.00 79 PHE A C 1
ATOM 649 O O . PHE A 1 79 ? 9.068 2.780 -20.623 1.00 92.00 79 PHE A O 1
ATOM 656 N N . VAL A 1 80 ? 11.042 3.869 -20.560 1.00 93.88 80 VAL A N 1
ATOM 657 C CA . VAL A 1 80 ? 11.169 3.898 -19.098 1.00 93.88 80 VAL A CA 1
ATOM 658 C C . VAL A 1 80 ? 10.012 4.671 -18.472 1.00 93.88 80 VAL A C 1
ATOM 660 O O . VAL A 1 80 ? 9.416 4.170 -17.522 1.00 93.88 80 VAL A O 1
ATOM 663 N N . GLU A 1 81 ? 9.644 5.821 -19.035 1.00 95.12 81 GLU A N 1
ATOM 664 C CA . GLU A 1 81 ? 8.542 6.639 -18.522 1.00 95.12 81 GLU A CA 1
ATOM 665 C C . GLU A 1 81 ? 7.184 5.945 -18.677 1.00 95.12 81 GLU A C 1
ATOM 667 O O . GLU A 1 81 ? 6.426 5.842 -17.715 1.00 95.12 81 GLU A O 1
ATOM 672 N N . ARG A 1 82 ? 6.902 5.350 -19.846 1.00 94.62 82 ARG A N 1
ATOM 673 C CA . ARG A 1 82 ? 5.687 4.530 -20.013 1.00 94.62 82 ARG A CA 1
ATOM 674 C C . ARG A 1 82 ? 5.631 3.393 -18.998 1.00 94.62 82 ARG A C 1
ATOM 676 O O . ARG A 1 82 ? 4.590 3.149 -18.397 1.00 94.62 82 ARG A O 1
ATOM 683 N N . ARG A 1 83 ? 6.755 2.705 -18.777 1.00 95.69 83 ARG A N 1
ATOM 684 C CA . ARG A 1 83 ? 6.830 1.638 -17.776 1.00 95.69 83 ARG A CA 1
ATOM 685 C C . ARG A 1 83 ? 6.627 2.174 -16.357 1.00 95.69 83 ARG A C 1
ATOM 687 O O . ARG A 1 83 ? 5.971 1.489 -15.583 1.00 95.69 83 ARG A O 1
ATOM 694 N N . ARG A 1 84 ? 7.159 3.351 -16.013 1.00 97.00 84 ARG A N 1
ATOM 695 C CA . ARG A 1 84 ? 6.951 3.993 -14.705 1.00 97.00 84 ARG A CA 1
ATOM 696 C C . ARG A 1 84 ? 5.457 4.156 -14.422 1.00 97.00 84 ARG A C 1
ATOM 698 O O . ARG A 1 84 ? 5.014 3.691 -13.378 1.00 97.00 84 ARG A O 1
ATOM 705 N N . GLN A 1 85 ? 4.695 4.711 -15.371 1.00 97.19 85 GLN A N 1
ATOM 706 C CA . GLN A 1 85 ? 3.246 4.880 -15.214 1.00 97.19 85 GLN A CA 1
ATOM 707 C C . GLN A 1 85 ? 2.531 3.538 -15.032 1.00 97.19 85 GLN A C 1
ATOM 709 O O . GLN A 1 85 ? 1.795 3.358 -14.072 1.00 97.19 85 GLN A O 1
ATOM 714 N N . MET A 1 86 ? 2.815 2.549 -15.886 1.00 97.50 86 MET A N 1
ATOM 715 C CA . MET A 1 86 ? 2.160 1.241 -15.763 1.00 97.50 86 MET A CA 1
ATOM 716 C C . MET A 1 86 ? 2.508 0.519 -14.448 1.00 97.50 86 MET A C 1
ATOM 718 O O . MET A 1 86 ? 1.693 -0.232 -13.919 1.00 97.50 86 MET A O 1
ATOM 722 N N . LEU A 1 87 ? 3.726 0.702 -13.922 1.00 98.12 87 LEU A N 1
ATOM 723 C CA . LEU A 1 87 ? 4.125 0.147 -12.625 1.00 98.12 87 LEU A CA 1
ATOM 724 C C . LEU A 1 87 ? 3.452 0.871 -11.455 1.00 98.12 87 LEU A C 1
ATOM 726 O O . LEU A 1 87 ? 3.159 0.230 -10.447 1.00 98.12 87 LEU A O 1
ATOM 730 N N . GLU A 1 88 ? 3.214 2.177 -11.581 1.00 98.00 88 GLU A N 1
ATOM 731 C CA . GLU A 1 88 ? 2.442 2.952 -10.611 1.00 98.00 88 GLU A CA 1
ATOM 732 C C . GLU A 1 88 ? 1.001 2.452 -10.564 1.00 98.00 88 GLU A C 1
ATOM 734 O O . GLU A 1 88 ? 0.529 2.084 -9.490 1.00 98.00 88 GLU A O 1
ATOM 739 N N . ASP A 1 89 ? 0.355 2.326 -11.725 1.00 97.00 89 ASP A N 1
ATOM 740 C CA . ASP A 1 89 ? -1.012 1.816 -11.838 1.00 97.00 89 ASP A CA 1
ATOM 741 C C . ASP A 1 89 ? -1.117 0.390 -11.269 1.00 97.00 89 ASP A C 1
ATOM 743 O O . ASP A 1 89 ? -2.023 0.085 -10.490 1.00 97.00 89 ASP A O 1
ATOM 747 N N . TYR A 1 90 ? -0.148 -0.475 -11.595 1.00 97.81 90 TYR A N 1
ATOM 748 C CA . TYR A 1 90 ? -0.039 -1.831 -11.052 1.00 97.81 90 TYR A CA 1
ATOM 749 C C . TYR A 1 90 ? 0.051 -1.833 -9.521 1.00 97.81 90 TYR A C 1
ATOM 751 O O . TYR A 1 90 ? -0.699 -2.548 -8.852 1.00 97.81 90 TYR A O 1
ATOM 759 N N . LEU A 1 91 ? 0.956 -1.033 -8.950 1.00 97.25 91 LEU A N 1
ATOM 760 C CA . LEU A 1 91 ? 1.167 -0.987 -7.507 1.00 97.25 91 LEU A CA 1
ATOM 761 C C . LEU A 1 91 ? -0.052 -0.393 -6.790 1.00 97.25 91 LEU A C 1
ATOM 763 O O . LEU A 1 91 ? -0.508 -0.953 -5.798 1.00 97.25 91 LEU A O 1
ATOM 767 N N . GLN A 1 92 ? -0.637 0.684 -7.313 1.00 95.50 92 GLN A N 1
ATOM 768 C CA . GLN A 1 92 ? -1.861 1.272 -6.768 1.00 95.50 92 GLN A CA 1
ATOM 769 C C . GLN A 1 92 ? -3.056 0.315 -6.856 1.00 95.50 92 GLN A C 1
ATOM 771 O O . GLN A 1 92 ? -3.894 0.306 -5.957 1.00 95.50 92 GLN A O 1
ATOM 776 N N . ALA A 1 93 ? -3.147 -0.505 -7.907 1.00 95.31 93 ALA A N 1
ATOM 777 C CA . ALA A 1 93 ? -4.166 -1.544 -8.013 1.00 95.31 93 ALA A CA 1
ATOM 778 C C . ALA A 1 93 ? -3.972 -2.642 -6.957 1.00 95.31 93 ALA A C 1
ATOM 780 O O . ALA A 1 93 ? -4.943 -3.030 -6.312 1.00 95.31 93 ALA A O 1
ATOM 781 N N . LEU A 1 94 ? -2.733 -3.088 -6.711 1.00 95.81 94 LEU A N 1
ATOM 782 C CA . LEU A 1 94 ? -2.432 -4.030 -5.625 1.00 95.81 94 LEU A CA 1
ATOM 783 C C . LEU A 1 94 ? -2.847 -3.486 -4.255 1.00 95.81 94 LEU A C 1
ATOM 785 O O . LEU A 1 94 ? -3.457 -4.208 -3.470 1.00 95.81 94 LEU A O 1
ATOM 789 N N . MET A 1 95 ? -2.574 -2.206 -3.990 1.00 93.50 95 MET A N 1
ATOM 790 C CA . MET A 1 95 ? -2.917 -1.558 -2.718 1.00 93.50 95 MET A CA 1
ATOM 791 C C . MET A 1 95 ? -4.429 -1.419 -2.477 1.00 93.50 95 MET A C 1
ATOM 793 O O . MET A 1 95 ? -4.842 -1.083 -1.371 1.00 93.50 95 MET A O 1
ATOM 797 N N . LYS A 1 96 ? -5.268 -1.705 -3.480 1.00 92.06 96 LYS A N 1
ATOM 798 C CA . LYS A 1 96 ? -6.735 -1.743 -3.353 1.00 92.06 96 LYS A CA 1
ATOM 799 C C . LYS A 1 96 ? -7.278 -3.136 -3.032 1.00 92.06 96 LYS A C 1
ATOM 801 O O . LYS A 1 96 ? -8.478 -3.267 -2.806 1.00 92.06 96 LYS A O 1
ATOM 806 N N . LEU A 1 97 ? -6.440 -4.175 -3.034 1.00 92.94 97 LEU A N 1
ATOM 807 C CA . LEU A 1 97 ? -6.862 -5.560 -2.822 1.00 92.94 97 LEU A CA 1
ATOM 808 C C . LEU A 1 97 ? -6.674 -5.962 -1.350 1.00 92.94 97 LEU A C 1
ATOM 810 O O . LEU A 1 97 ? -5.532 -6.150 -0.923 1.00 92.94 97 LEU A O 1
ATOM 814 N N . PRO A 1 98 ? -7.755 -6.191 -0.572 1.00 92.25 98 PRO A N 1
ATOM 815 C CA . PRO A 1 98 ? -7.642 -6.581 0.834 1.00 92.25 98 PRO A CA 1
ATOM 816 C C . PRO A 1 98 ? -6.771 -7.821 1.048 1.00 92.25 98 PRO A C 1
ATOM 818 O O . PRO A 1 98 ? -5.945 -7.836 1.951 1.00 92.25 98 PRO A O 1
ATOM 821 N N . ALA A 1 99 ? -6.883 -8.835 0.184 1.00 93.31 99 ALA A N 1
ATOM 822 C CA . ALA A 1 99 ? -6.078 -10.052 0.291 1.00 93.31 99 ALA A CA 1
ATOM 823 C C . ALA A 1 99 ? -4.566 -9.790 0.136 1.00 93.31 99 ALA A C 1
ATOM 825 O O . ALA A 1 99 ? -3.767 -10.457 0.786 1.00 93.31 99 ALA A O 1
ATOM 826 N N . VAL A 1 100 ? -4.172 -8.798 -0.672 1.00 95.00 100 VAL A N 1
ATOM 827 C CA . VAL A 1 100 ? -2.766 -8.383 -0.831 1.00 95.00 100 VAL A CA 1
ATOM 828 C C . VAL A 1 100 ? -2.302 -7.557 0.368 1.00 95.00 100 VAL A C 1
ATOM 830 O O . VAL A 1 100 ? -1.193 -7.759 0.847 1.00 95.00 100 VAL A O 1
ATOM 833 N N . ILE A 1 101 ? -3.153 -6.666 0.884 1.00 93.56 101 ILE A N 1
ATOM 834 C CA . ILE A 1 101 ? -2.883 -5.861 2.088 1.00 93.56 101 ILE A CA 1
ATOM 835 C C . ILE A 1 101 ? -2.680 -6.741 3.328 1.00 93.56 101 ILE A C 1
ATOM 837 O O . ILE A 1 101 ? -1.792 -6.479 4.144 1.00 93.56 101 ILE A O 1
ATOM 841 N N . GLN A 1 102 ? -3.487 -7.793 3.467 1.00 91.06 102 GLN A N 1
ATOM 842 C CA . GLN A 1 102 ? -3.338 -8.771 4.544 1.00 91.06 102 GLN A CA 1
ATOM 843 C C . GLN A 1 102 ? -2.077 -9.633 4.380 1.00 91.06 102 GLN A C 1
ATOM 845 O O . GLN A 1 102 ? -1.505 -10.066 5.379 1.00 91.06 102 GLN A O 1
ATOM 850 N N . ASP A 1 103 ? -1.616 -9.858 3.147 1.00 93.38 103 ASP A N 1
ATOM 851 C CA . ASP A 1 103 ? -0.378 -10.584 2.872 1.00 93.38 103 ASP A CA 1
ATOM 852 C C . ASP A 1 103 ? 0.879 -9.728 3.152 1.00 93.38 103 ASP A C 1
ATOM 854 O O . ASP A 1 103 ? 0.865 -8.498 3.151 1.00 93.38 103 ASP A O 1
ATOM 858 N N . GLY A 1 104 ? 2.000 -10.387 3.452 1.00 93.50 104 GLY A N 1
ATOM 859 C CA . GLY A 1 104 ? 3.258 -9.725 3.810 1.00 93.50 104 GLY A CA 1
ATOM 860 C C . GLY A 1 104 ? 4.076 -9.201 2.624 1.00 93.50 104 GLY A C 1
ATOM 861 O O . GLY A 1 104 ? 4.955 -8.362 2.822 1.00 93.50 104 GLY A O 1
ATOM 862 N N . MET A 1 105 ? 3.844 -9.695 1.403 1.00 96.75 105 MET A N 1
ATOM 863 C CA . MET A 1 105 ? 4.791 -9.512 0.297 1.00 96.75 105 MET A CA 1
ATOM 864 C C . MET A 1 105 ? 4.839 -8.075 -0.218 1.00 96.75 105 MET A C 1
ATOM 866 O O . MET A 1 105 ? 5.923 -7.599 -0.558 1.00 96.75 105 MET A O 1
ATOM 870 N N . VAL A 1 106 ? 3.713 -7.352 -0.234 1.00 96.12 106 VAL A N 1
ATOM 871 C CA . VAL A 1 106 ? 3.711 -5.942 -0.661 1.00 96.12 106 VAL A CA 1
ATOM 872 C C . VAL A 1 106 ? 4.475 -5.054 0.326 1.00 96.12 106 VAL A C 1
ATOM 874 O O . VAL A 1 106 ? 5.235 -4.187 -0.093 1.00 96.12 106 VAL A O 1
ATOM 877 N N . TRP A 1 107 ? 4.373 -5.328 1.627 1.00 95.75 107 TRP A N 1
ATOM 878 C CA . TRP A 1 107 ? 5.087 -4.589 2.673 1.00 95.75 107 TRP A CA 1
ATOM 879 C C . TRP A 1 107 ? 6.587 -4.863 2.644 1.00 95.75 107 TRP A C 1
ATOM 881 O O . TRP A 1 107 ? 7.384 -3.931 2.708 1.00 95.75 107 TRP A O 1
ATOM 891 N N . ALA A 1 108 ? 6.974 -6.127 2.440 1.00 96.56 108 ALA A N 1
ATOM 892 C CA . ALA A 1 108 ? 8.368 -6.501 2.219 1.00 96.56 108 ALA A CA 1
ATOM 893 C C . ALA A 1 108 ? 8.928 -5.847 0.946 1.00 96.56 108 ALA A C 1
ATOM 895 O O . ALA A 1 108 ? 10.044 -5.329 0.941 1.00 96.56 108 ALA A O 1
ATOM 896 N N . PHE A 1 109 ? 8.137 -5.806 -0.132 1.00 97.56 109 PHE A N 1
ATOM 897 C CA . PHE A 1 109 ? 8.511 -5.089 -1.345 1.00 97.56 109 PHE A CA 1
ATOM 898 C C . PHE A 1 109 ? 8.692 -3.594 -1.086 1.00 97.56 109 PHE A C 1
ATOM 900 O O . PHE A 1 109 ? 9.656 -3.028 -1.586 1.00 97.56 109 PHE A O 1
ATOM 907 N N . LEU A 1 110 ? 7.830 -2.950 -0.302 1.00 96.62 110 LEU A N 1
ATOM 908 C CA . LEU A 1 110 ? 7.978 -1.539 0.058 1.00 96.62 110 LEU A CA 1
ATOM 909 C C . LEU A 1 110 ? 9.074 -1.298 1.106 1.00 96.62 110 LEU A C 1
ATOM 911 O O . LEU A 1 110 ? 9.438 -0.151 1.317 1.00 96.62 110 LEU A O 1
ATOM 915 N N . ASP A 1 111 ? 9.651 -2.341 1.717 1.00 95.75 111 ASP A N 1
ATOM 916 C CA . ASP A 1 111 ? 10.545 -2.194 2.879 1.00 95.75 111 ASP A CA 1
ATOM 917 C C . ASP A 1 111 ? 9.919 -1.250 3.924 1.00 95.75 111 ASP A C 1
ATOM 919 O O . ASP A 1 111 ? 10.508 -0.258 4.375 1.00 95.75 111 ASP A O 1
ATOM 923 N N . ALA A 1 112 ? 8.637 -1.525 4.172 1.00 92.56 112 ALA A N 1
ATOM 924 C CA . ALA A 1 112 ? 7.795 -0.863 5.146 1.00 92.56 112 ALA A CA 1
ATOM 925 C C . ALA A 1 112 ? 7.918 -1.601 6.480 1.00 92.56 112 ALA A C 1
ATOM 927 O O . ALA A 1 112 ? 7.977 -2.834 6.517 1.00 92.56 112 ALA A O 1
ATOM 928 N N . ASP A 1 113 ? 7.947 -0.851 7.576 1.00 88.69 113 ASP A N 1
ATOM 929 C CA . ASP A 1 113 ? 7.910 -1.455 8.900 1.00 88.69 113 ASP A CA 1
ATOM 930 C C . ASP A 1 113 ? 6.508 -1.990 9.236 1.00 88.69 113 ASP A C 1
ATOM 932 O O . ASP A 1 113 ? 5.508 -1.714 8.565 1.00 88.69 113 ASP A O 1
ATOM 936 N N . GLU A 1 114 ? 6.429 -2.784 10.301 1.00 86.00 114 GLU A N 1
ATOM 937 C CA . GLU A 1 114 ? 5.159 -3.376 10.728 1.00 86.00 114 GLU A CA 1
ATOM 938 C C . GLU A 1 114 ? 4.130 -2.305 11.130 1.00 86.00 114 GLU A C 1
ATOM 940 O O . GLU A 1 114 ? 2.933 -2.505 10.934 1.00 86.00 114 GLU A O 1
ATOM 945 N N . ALA A 1 115 ? 4.576 -1.151 11.641 1.00 85.88 115 ALA A N 1
ATOM 946 C CA . ALA A 1 115 ? 3.690 -0.053 12.024 1.00 85.88 115 ALA A CA 1
ATOM 947 C C . ALA A 1 115 ? 2.972 0.551 10.808 1.00 85.88 115 ALA A C 1
ATOM 949 O O . ALA A 1 115 ? 1.761 0.776 10.861 1.00 85.88 115 ALA A O 1
ATOM 950 N N . THR A 1 116 ? 3.691 0.720 9.695 1.00 89.69 116 THR A N 1
ATOM 951 C CA . THR A 1 116 ? 3.130 1.127 8.402 1.00 89.69 116 THR A CA 1
ATOM 952 C C . THR A 1 116 ? 2.074 0.131 7.926 1.00 89.69 116 THR A C 1
ATOM 954 O O . THR A 1 116 ? 1.014 0.539 7.468 1.00 89.69 116 THR A O 1
ATOM 957 N N . ALA A 1 117 ? 2.330 -1.176 8.042 1.00 90.38 117 ALA A N 1
ATOM 958 C CA . ALA A 1 117 ? 1.449 -2.228 7.526 1.00 90.38 117 ALA A CA 1
ATOM 959 C C . ALA A 1 117 ? 0.218 -2.517 8.409 1.00 90.38 117 ALA A C 1
ATOM 961 O O . ALA A 1 117 ? -0.694 -3.234 8.001 1.00 90.38 117 ALA A O 1
ATOM 962 N N . VAL A 1 118 ? 0.177 -2.021 9.642 1.00 88.00 118 VAL A N 1
ATOM 963 C CA . VAL A 1 118 ? -0.838 -2.428 10.622 1.00 88.00 118 VAL A CA 1
ATOM 964 C C . VAL A 1 118 ? -2.170 -1.689 10.453 1.00 88.00 118 VAL A C 1
ATOM 966 O O . VAL A 1 118 ? -3.225 -2.326 10.473 1.00 88.00 118 VAL A O 1
ATOM 969 N N . VAL A 1 119 ? -2.144 -0.372 10.227 1.00 86.75 119 VAL A N 1
ATOM 970 C CA . VAL A 1 119 ? -3.353 0.419 9.920 1.00 86.75 119 VAL A CA 1
ATOM 971 C C . VAL A 1 119 ? -4.050 -0.105 8.664 1.00 86.75 119 VAL A C 1
ATOM 973 O O . VAL A 1 119 ? -5.230 -0.451 8.738 1.00 86.75 119 VAL A O 1
ATOM 976 N N . PRO A 1 120 ? -3.328 -0.269 7.547 1.00 90.06 120 PRO A N 1
ATOM 977 C CA . PRO A 1 120 ? -3.755 -1.048 6.407 1.00 90.06 120 PRO A CA 1
ATOM 978 C C . PRO A 1 120 ? -4.576 -2.305 6.677 1.00 90.06 120 PRO A C 1
ATOM 980 O O . PRO A 1 120 ? -5.726 -2.437 6.249 1.00 90.06 120 PRO A O 1
ATOM 983 N N . ARG A 1 121 ? -3.975 -3.237 7.417 1.00 89.88 121 ARG A N 1
ATOM 984 C CA . ARG A 1 121 ? -4.561 -4.535 7.740 1.00 89.88 121 ARG A CA 1
ATOM 985 C C . ARG A 1 121 ? -5.788 -4.389 8.624 1.00 89.88 121 ARG A C 1
ATOM 987 O O . ARG A 1 121 ? -6.751 -5.126 8.438 1.00 89.88 121 ARG A O 1
ATOM 994 N N . PHE A 1 122 ? -5.778 -3.434 9.550 1.00 86.81 122 PHE A N 1
ATOM 995 C CA . PHE A 1 122 ? -6.944 -3.132 10.369 1.00 86.81 122 PHE A CA 1
ATOM 996 C C . PHE A 1 122 ? -8.119 -2.646 9.512 1.00 86.81 122 PHE A C 1
ATOM 998 O O . PHE A 1 122 ? -9.225 -3.162 9.654 1.00 86.81 122 PHE A O 1
ATOM 1005 N N . LEU A 1 123 ? -7.894 -1.715 8.584 1.00 85.94 123 LEU A N 1
ATOM 1006 C CA . LEU A 1 123 ? -8.951 -1.187 7.715 1.00 85.94 123 LEU A CA 1
ATOM 1007 C C . LEU A 1 123 ? -9.476 -2.238 6.722 1.00 85.94 123 LEU A C 1
ATOM 1009 O O . LEU A 1 123 ? -10.666 -2.268 6.427 1.00 85.94 123 LEU A O 1
ATOM 1013 N N . CYS A 1 124 ? -8.614 -3.136 6.238 1.00 87.50 124 CYS A N 1
ATOM 1014 C CA . CYS A 1 124 ? -8.975 -4.210 5.306 1.00 87.50 124 CYS A CA 1
ATOM 1015 C C . CYS A 1 124 ? -9.335 -5.542 5.990 1.00 87.50 124 CYS A C 1
ATOM 1017 O O . CYS A 1 124 ? -9.316 -6.591 5.337 1.00 87.50 124 CYS A O 1
ATOM 1019 N N . ARG A 1 125 ? -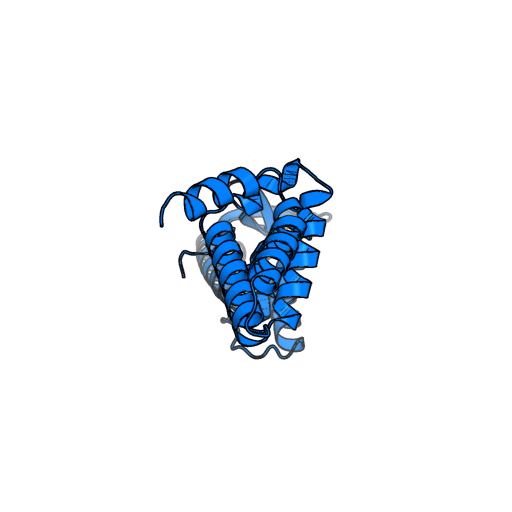9.585 -5.547 7.304 1.00 86.44 125 ARG A N 1
ATOM 1020 C CA . ARG A 1 125 ? -9.920 -6.769 8.051 1.00 86.44 125 ARG A CA 1
ATOM 1021 C C . ARG A 1 125 ? -11.259 -7.354 7.576 1.00 86.44 125 ARG A C 1
ATOM 1023 O O . ARG A 1 125 ? -12.158 -6.596 7.212 1.00 86.44 125 ARG A O 1
ATOM 1030 N N . PRO A 1 126 ? -11.450 -8.684 7.620 1.00 81.19 126 PRO A N 1
ATOM 1031 C CA . PRO A 1 126 ? -12.779 -9.253 7.434 1.00 81.19 126 PRO A CA 1
ATOM 1032 C C . PRO A 1 126 ? -13.712 -8.802 8.577 1.00 81.19 126 PRO A C 1
ATOM 1034 O O . PRO A 1 126 ? -13.234 -8.605 9.701 1.00 81.19 126 PRO A O 1
ATOM 1037 N N . PRO A 1 127 ? -15.031 -8.674 8.334 1.00 75.88 127 PRO A N 1
ATOM 1038 C CA . PRO A 1 127 ? -16.014 -8.228 9.325 1.00 75.88 127 PRO A CA 1
ATOM 1039 C C . PRO A 1 127 ? -16.325 -9.342 10.341 1.00 75.88 127 PRO A C 1
ATOM 1041 O O . PRO A 1 127 ? -17.424 -9.879 10.399 1.00 75.88 127 PRO A O 1
ATOM 1044 N N . SER A 1 128 ? -15.319 -9.742 11.116 1.00 80.19 128 SER A N 1
ATOM 1045 C CA . SER A 1 128 ? -15.399 -10.789 12.134 1.00 80.19 128 SER A CA 1
ATOM 1046 C C . SER A 1 128 ? -14.736 -10.305 13.417 1.00 80.19 128 SER A C 1
ATOM 1048 O O . SER A 1 128 ? -13.581 -9.879 13.384 1.00 80.19 128 SER A O 1
ATOM 1050 N N . HIS A 1 129 ? -15.398 -10.495 14.561 1.00 72.69 129 HIS A N 1
ATOM 1051 C CA . HIS A 1 129 ? -14.882 -10.115 15.888 1.00 72.69 129 HIS A CA 1
ATOM 1052 C C . HIS A 1 129 ? -13.490 -10.651 16.179 1.00 72.69 129 HIS A C 1
ATOM 1054 O O . HIS A 1 129 ? -12.579 -9.890 16.483 1.00 72.69 129 HIS A O 1
ATOM 1060 N N . ALA A 1 130 ? -13.276 -11.949 15.956 1.00 75.31 130 ALA A N 1
ATOM 1061 C CA . ALA A 1 130 ? -11.972 -12.566 16.180 1.00 75.31 130 ALA A CA 1
ATOM 1062 C C . ALA A 1 130 ? -10.848 -11.962 15.313 1.00 75.31 130 ALA A C 1
ATOM 1064 O O . ALA A 1 130 ? -9.692 -11.934 15.731 1.00 75.31 130 ALA A O 1
ATOM 1065 N N . ALA A 1 131 ? -11.156 -11.502 14.095 1.00 75.19 131 ALA A N 1
ATOM 1066 C CA . ALA A 1 131 ? -10.177 -10.833 13.242 1.00 75.19 131 ALA A CA 1
ATOM 1067 C C . ALA A 1 131 ? -9.920 -9.401 13.723 1.00 75.19 131 ALA A C 1
ATOM 1069 O O . ALA A 1 131 ? -8.770 -8.970 13.775 1.00 75.19 131 ALA A O 1
ATOM 1070 N N . ALA A 1 132 ? -10.975 -8.701 14.138 1.00 72.69 132 ALA A N 1
ATOM 1071 C CA . ALA A 1 132 ? -10.882 -7.348 14.655 1.00 72.69 132 ALA A CA 1
ATOM 1072 C C . ALA A 1 132 ? -10.097 -7.264 15.969 1.00 72.69 132 ALA A C 1
ATOM 1074 O O . ALA A 1 132 ? -9.209 -6.421 16.065 1.00 72.69 132 ALA A O 1
ATOM 1075 N N . ASP A 1 133 ? -10.319 -8.172 16.923 1.00 75.38 133 ASP A N 1
ATOM 1076 C CA . ASP A 1 133 ? -9.548 -8.220 18.172 1.00 75.38 133 ASP A CA 1
ATOM 1077 C C . ASP A 1 133 ? -8.046 -8.412 17.909 1.00 75.38 133 ASP A C 1
ATOM 1079 O O . ASP A 1 133 ? -7.212 -7.733 18.515 1.00 75.38 133 ASP A O 1
ATOM 1083 N N . ARG A 1 134 ? -7.680 -9.296 16.966 1.00 80.12 134 ARG A N 1
ATOM 1084 C CA . ARG A 1 134 ? -6.274 -9.512 16.584 1.00 80.12 134 ARG A CA 1
ATOM 1085 C C . ARG A 1 134 ? -5.657 -8.273 15.947 1.00 80.12 134 ARG A C 1
ATOM 1087 O O . ARG A 1 134 ? -4.579 -7.856 16.366 1.00 80.12 134 ARG A O 1
ATOM 1094 N N . CYS A 1 135 ? -6.333 -7.674 14.966 1.00 76.94 135 CYS A N 1
ATOM 1095 C CA . CYS A 1 135 ? -5.847 -6.460 14.312 1.00 76.94 135 CYS A CA 1
ATOM 1096 C C . CYS A 1 135 ? -5.734 -5.299 15.305 1.00 76.94 135 CYS A C 1
ATOM 1098 O O . CYS A 1 135 ? -4.760 -4.554 15.276 1.00 76.94 135 CYS A O 1
ATOM 1100 N N . LEU A 1 136 ? -6.688 -5.171 16.228 1.00 77.38 136 LEU A N 1
ATOM 1101 C CA . LEU A 1 136 ? -6.665 -4.147 17.259 1.00 77.38 136 LEU A CA 1
ATOM 1102 C C . LEU A 1 136 ? -5.505 -4.371 18.238 1.00 77.38 136 LEU A C 1
ATOM 1104 O O . LEU A 1 136 ? -4.824 -3.417 18.592 1.00 77.38 136 LEU A O 1
ATOM 1108 N N . ALA A 1 137 ? -5.228 -5.611 18.651 1.00 81.50 137 ALA A N 1
ATOM 1109 C CA . ALA A 1 137 ? -4.057 -5.923 19.471 1.00 81.50 137 ALA A CA 1
ATOM 1110 C C . ALA A 1 137 ? -2.737 -5.569 18.759 1.00 81.50 137 ALA A C 1
ATOM 1112 O O . ALA A 1 137 ? -1.842 -4.996 19.381 1.00 81.50 137 ALA A O 1
ATOM 1113 N N . GLN A 1 138 ? -2.631 -5.852 17.456 1.00 81.56 138 GLN A N 1
ATOM 1114 C CA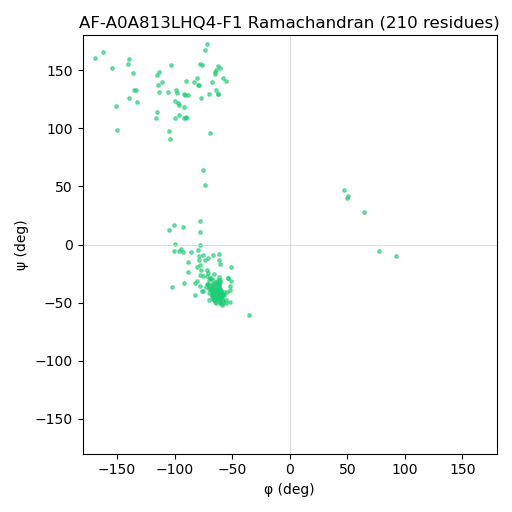 . GLN A 1 138 ? -1.476 -5.465 16.638 1.00 81.56 138 GLN A CA 1
ATOM 1115 C C . GLN A 1 138 ? -1.335 -3.943 16.528 1.00 81.56 138 GLN A C 1
ATOM 1117 O O . GLN A 1 138 ? -0.243 -3.422 16.737 1.00 81.56 138 GLN A O 1
ATOM 1122 N N . LEU A 1 139 ? -2.440 -3.231 16.285 1.00 78.69 139 LEU A N 1
ATOM 1123 C CA . LEU A 1 139 ? -2.483 -1.769 16.234 1.00 78.69 139 LEU A CA 1
ATOM 1124 C C . LEU A 1 139 ? -2.010 -1.139 17.537 1.00 78.69 139 LEU A C 1
ATOM 1126 O O . LEU A 1 139 ? -1.149 -0.263 17.545 1.00 78.69 139 LEU A O 1
ATOM 1130 N N . LYS A 1 140 ? -2.528 -1.651 18.649 1.00 78.50 140 LYS A N 1
ATOM 1131 C CA . LYS A 1 140 ? -2.154 -1.214 19.988 1.00 78.50 140 LYS A CA 1
ATOM 1132 C C . LYS A 1 140 ? -0.678 -1.447 20.250 1.00 78.50 140 LYS A C 1
ATOM 1134 O O . LYS A 1 140 ? -0.018 -0.534 20.709 1.00 78.50 140 LYS A O 1
ATOM 1139 N N . ARG A 1 141 ? -0.139 -2.616 19.908 1.00 80.06 141 ARG A N 1
ATOM 1140 C CA . ARG A 1 141 ? 1.292 -2.899 20.072 1.00 80.06 141 ARG A CA 1
ATOM 1141 C C . ARG A 1 141 ? 2.166 -1.984 19.211 1.00 80.06 141 ARG A C 1
ATOM 1143 O O . ARG A 1 141 ? 3.157 -1.454 19.693 1.00 80.06 141 ARG A O 1
ATOM 1150 N N . ALA A 1 142 ? 1.791 -1.780 17.951 1.00 75.88 142 ALA A N 1
ATOM 1151 C CA . ALA A 1 142 ? 2.559 -0.952 17.027 1.00 75.88 142 ALA A CA 1
ATOM 1152 C C . ALA A 1 142 ? 2.624 0.523 17.461 1.00 75.88 142 ALA A C 1
ATOM 1154 O O . ALA A 1 142 ? 3.629 1.183 17.207 1.00 75.88 142 ALA A O 1
ATOM 1155 N N . VAL A 1 143 ? 1.569 1.026 18.116 1.00 70.69 143 VAL A N 1
ATOM 1156 C CA . VAL A 1 143 ? 1.441 2.443 18.483 1.00 70.69 143 VAL A CA 1
ATOM 1157 C C . VAL A 1 143 ? 1.749 2.726 19.959 1.00 70.69 143 VAL A C 1
ATOM 1159 O O . VAL A 1 143 ? 2.344 3.754 20.267 1.00 70.69 143 VAL A O 1
ATOM 1162 N N . ALA A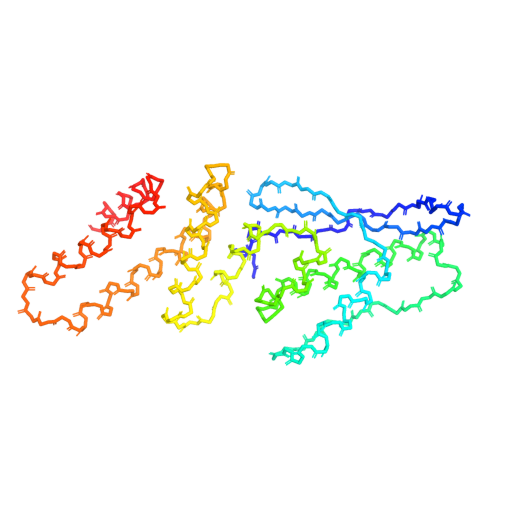 1 144 ? 1.387 1.837 20.886 1.00 65.31 144 ALA A N 1
ATOM 1163 C CA . ALA A 1 144 ? 1.585 2.053 22.323 1.00 65.31 144 ALA A CA 1
ATOM 1164 C C . ALA A 1 144 ? 3.060 1.988 22.735 1.00 65.31 144 ALA A C 1
ATOM 1166 O O . ALA A 1 144 ? 3.464 2.688 23.658 1.00 65.31 144 ALA A O 1
ATOM 1167 N N . ASP A 1 145 ? 3.871 1.197 22.030 1.00 62.38 145 ASP A N 1
ATOM 1168 C CA . ASP A 1 145 ? 5.299 1.068 22.333 1.00 62.38 145 ASP A CA 1
ATOM 1169 C C . ASP A 1 145 ? 6.117 2.267 21.799 1.00 62.38 145 ASP A C 1
ATOM 1171 O O . ASP A 1 145 ? 7.311 2.375 22.087 1.00 62.38 145 ASP A O 1
ATOM 1175 N N . ARG A 1 146 ? 5.515 3.151 20.980 1.00 68.06 146 ARG A N 1
ATOM 1176 C CA . ARG A 1 146 ? 6.213 4.232 20.263 1.00 68.06 146 ARG A CA 1
ATOM 1177 C C . ARG A 1 146 ? 5.306 5.446 20.040 1.00 68.06 146 ARG A C 1
ATOM 1179 O O . ARG A 1 146 ? 4.588 5.512 19.046 1.00 68.06 146 ARG A O 1
ATOM 1186 N N . GLU A 1 147 ? 5.417 6.467 20.891 1.00 69.81 147 GLU A N 1
ATOM 1187 C CA . GLU A 1 147 ? 4.668 7.735 20.746 1.00 69.81 147 GLU A CA 1
ATOM 1188 C C . GLU A 1 147 ? 4.790 8.360 19.343 1.00 69.81 147 GLU A C 1
ATOM 1190 O O . GLU A 1 147 ? 3.840 8.948 18.828 1.00 69.81 147 GLU A O 1
ATOM 1195 N N . ALA A 1 148 ? 5.934 8.165 18.678 1.00 76.69 148 ALA A N 1
ATOM 1196 C CA . ALA A 1 148 ? 6.185 8.634 17.317 1.00 76.69 148 ALA A CA 1
ATOM 1197 C C . ALA A 1 148 ? 5.228 8.053 16.257 1.00 76.69 148 ALA A C 1
ATOM 1199 O O . ALA A 1 148 ? 5.134 8.627 15.170 1.00 76.69 148 ALA A O 1
ATOM 1200 N N . GLU A 1 149 ? 4.519 6.961 16.564 1.00 82.06 149 GLU A N 1
ATOM 1201 C CA . GLU A 1 149 ? 3.652 6.213 15.647 1.00 82.06 149 GLU A CA 1
ATOM 1202 C C . GLU A 1 149 ? 2.156 6.543 15.818 1.00 82.06 149 GLU A C 1
ATOM 1204 O O . GLU A 1 149 ? 1.328 6.124 15.006 1.00 82.06 149 GLU A O 1
ATOM 1209 N N . VAL A 1 150 ? 1.813 7.359 16.825 1.00 78.12 150 VAL A N 1
ATOM 1210 C CA . VAL A 1 150 ? 0.436 7.756 17.185 1.00 78.12 150 VAL A CA 1
ATOM 1211 C C . VAL A 1 150 ? -0.291 8.488 16.059 1.00 78.12 150 VAL A C 1
ATOM 1213 O O . VAL A 1 150 ? -1.502 8.336 15.913 1.00 78.12 150 VAL A O 1
ATOM 1216 N N . PHE A 1 151 ? 0.436 9.220 15.213 1.00 82.44 151 PHE A N 1
ATOM 1217 C CA . PHE A 1 151 ? -0.128 9.953 14.075 1.00 82.44 151 PHE A CA 1
ATOM 1218 C C . PHE A 1 151 ? -0.978 9.072 13.141 1.00 82.44 151 PHE A C 1
ATOM 1220 O O . PHE A 1 151 ? -1.942 9.564 12.557 1.00 82.44 151 PHE A O 1
ATOM 1227 N N . ARG A 1 152 ? -0.689 7.765 13.048 1.00 83.56 152 ARG A N 1
ATOM 1228 C CA . ARG A 1 152 ? -1.476 6.830 12.230 1.00 83.56 152 ARG A CA 1
ATOM 1229 C C . ARG A 1 152 ? -2.886 6.591 12.767 1.00 83.56 152 ARG A C 1
ATOM 1231 O O . ARG A 1 152 ? -3.799 6.329 11.991 1.00 83.56 152 ARG A O 1
ATOM 1238 N N . LEU A 1 153 ? -3.077 6.706 14.083 1.00 79.75 153 LEU A N 1
ATOM 1239 C CA . LEU A 1 153 ? -4.396 6.606 14.717 1.00 79.75 153 LEU A CA 1
ATOM 1240 C C . LEU A 1 153 ? -5.223 7.876 14.550 1.00 79.75 153 LEU A C 1
ATOM 1242 O O . LEU A 1 153 ? -6.442 7.817 14.649 1.00 79.75 153 LEU A O 1
ATOM 1246 N N . CYS A 1 154 ? -4.570 9.007 14.290 1.00 79.50 154 CYS A N 1
ATOM 1247 C CA . CYS A 1 154 ? -5.230 10.298 14.129 1.00 79.50 154 CYS A CA 1
ATOM 1248 C C . CYS A 1 154 ? -5.861 10.484 12.740 1.00 79.50 154 CYS A C 1
ATOM 1250 O O . CYS A 1 154 ? -6.513 11.497 12.497 1.00 79.50 154 CYS A O 1
ATOM 1252 N N . SER A 1 155 ? -5.674 9.532 11.820 1.00 80.44 155 SER A N 1
ATOM 1253 C CA . SER A 1 155 ? -6.338 9.565 10.519 1.00 80.44 155 SER A CA 1
ATOM 1254 C C . SER A 1 155 ? -7.864 9.491 10.699 1.00 80.44 155 SER A C 1
ATOM 1256 O O . SER A 1 155 ? -8.333 8.568 11.371 1.00 80.44 155 SER A O 1
ATOM 1258 N N . PRO A 1 156 ? -8.659 10.391 10.080 1.00 83.00 156 PRO A N 1
ATOM 1259 C CA . PRO A 1 156 ? -10.114 10.414 10.245 1.00 83.00 156 PRO A CA 1
ATOM 1260 C C . PRO A 1 156 ? -10.785 9.063 9.987 1.00 83.00 156 PRO A C 1
ATOM 1262 O O . PRO A 1 156 ? -11.666 8.659 10.737 1.00 83.00 156 PRO A O 1
ATOM 1265 N N . VAL A 1 157 ? -10.314 8.325 8.978 1.00 83.31 157 VAL A N 1
ATOM 1266 C CA . VAL A 1 157 ? -10.864 7.007 8.634 1.00 83.31 157 VAL A CA 1
ATOM 1267 C C . VAL A 1 157 ? -10.545 5.964 9.702 1.00 83.31 157 VAL A C 1
ATOM 1269 O O . VAL A 1 157 ? -11.377 5.116 10.008 1.00 83.31 157 VAL A O 1
ATOM 1272 N N . VAL A 1 158 ? -9.350 6.020 10.292 1.00 81.50 158 VAL A N 1
ATOM 1273 C CA . VAL A 1 158 ? -8.967 5.099 11.370 1.00 81.50 158 VAL A CA 1
ATOM 1274 C C . VAL A 1 158 ? -9.806 5.372 12.613 1.00 81.50 158 VAL A C 1
ATOM 1276 O O . VAL A 1 158 ? -10.301 4.430 13.226 1.00 81.50 158 VAL A O 1
ATOM 1279 N N . ILE A 1 159 ? -10.018 6.646 12.947 1.00 81.50 159 ILE A N 1
ATOM 1280 C CA . ILE A 1 159 ? -10.884 7.056 14.057 1.00 81.50 159 ILE A CA 1
ATOM 1281 C C . ILE A 1 159 ? -12.319 6.567 13.833 1.00 81.50 159 ILE A C 1
ATOM 1283 O O . ILE A 1 159 ? -12.899 5.962 14.733 1.00 81.50 159 ILE A O 1
ATOM 1287 N N . GLU A 1 160 ? -12.876 6.793 12.641 1.00 83.31 160 GLU A N 1
ATOM 1288 C CA . GLU A 1 160 ? -14.232 6.364 12.281 1.00 83.31 160 GLU A CA 1
ATOM 1289 C C . GLU A 1 160 ? -14.391 4.841 12.405 1.00 83.31 160 GLU A C 1
ATOM 1291 O O . GLU A 1 160 ? -15.325 4.358 13.042 1.00 83.31 160 GLU A O 1
ATOM 1296 N N . GLU A 1 161 ? -13.442 4.066 11.877 1.00 82.31 161 GLU A N 1
ATOM 1297 C CA . GLU A 1 161 ? -13.471 2.602 11.962 1.00 82.31 161 GLU A CA 1
ATOM 1298 C C . GLU A 1 161 ? -13.318 2.076 13.392 1.00 82.31 161 GLU A C 1
ATOM 1300 O O . GLU A 1 161 ? -13.974 1.101 13.769 1.00 82.31 161 GLU A O 1
ATOM 1305 N N . LEU A 1 162 ? -12.485 2.720 14.212 1.00 79.50 162 LEU A N 1
ATOM 1306 C CA . LEU A 1 162 ? -12.367 2.395 15.634 1.00 79.50 162 LEU A CA 1
ATOM 1307 C C . LEU A 1 162 ? -13.669 2.697 16.388 1.00 79.50 162 LEU A C 1
ATOM 1309 O O . LEU A 1 162 ? -14.079 1.895 17.229 1.00 79.50 162 LEU A O 1
ATOM 1313 N N . ALA A 1 163 ? -14.334 3.811 16.075 1.00 78.75 163 ALA A N 1
ATOM 1314 C CA . ALA A 1 163 ? -15.617 4.175 16.668 1.00 78.75 163 ALA A CA 1
ATOM 1315 C C . ALA A 1 163 ? -16.728 3.193 16.261 1.00 78.75 163 ALA A C 1
ATOM 1317 O O . ALA A 1 163 ? -17.428 2.669 17.127 1.00 78.75 163 ALA A O 1
ATOM 1318 N N . ASN A 1 164 ? -16.837 2.871 14.968 1.00 80.12 164 ASN A N 1
ATOM 1319 C CA . ASN A 1 164 ? -17.789 1.883 14.453 1.00 80.12 164 ASN A CA 1
ATOM 1320 C C . ASN A 1 164 ? -17.595 0.517 15.116 1.00 80.12 164 ASN A C 1
ATOM 1322 O O . ASN A 1 164 ? -18.564 -0.146 15.485 1.00 80.12 164 ASN A O 1
ATOM 1326 N N . PHE A 1 165 ? -16.340 0.113 15.318 1.00 74.31 165 PHE A N 1
ATOM 1327 C CA . PHE A 1 165 ? -16.027 -1.122 16.021 1.00 74.31 165 PHE A CA 1
ATOM 1328 C C . PHE A 1 165 ? -16.478 -1.085 17.488 1.00 74.31 165 PHE A C 1
ATOM 1330 O O . PHE A 1 165 ? -17.149 -2.009 17.943 1.00 74.31 165 PHE A O 1
ATOM 1337 N N . ALA A 1 166 ? -16.182 -0.002 18.213 1.00 73.31 166 ALA A N 1
ATOM 1338 C CA . ALA A 1 166 ? -16.605 0.154 19.604 1.00 73.31 166 ALA A CA 1
ATOM 1339 C C . ALA A 1 166 ? -18.139 0.143 19.757 1.00 73.31 166 ALA A C 1
ATOM 1341 O O . ALA A 1 166 ? -18.660 -0.456 20.699 1.00 73.31 166 ALA A O 1
ATOM 1342 N N . LEU A 1 167 ? -18.864 0.760 18.819 1.00 71.81 167 LEU A N 1
ATOM 1343 C CA . LEU A 1 167 ? -20.328 0.747 18.781 1.00 71.81 167 LEU A CA 1
ATOM 1344 C C . LEU A 1 167 ? -20.889 -0.658 18.511 1.00 71.81 167 LEU A C 1
ATOM 1346 O O . LEU A 1 167 ? -21.857 -1.061 19.157 1.00 71.81 167 LEU A O 1
ATOM 1350 N N . ALA A 1 168 ? -20.274 -1.420 17.603 1.00 73.12 168 ALA A N 1
ATOM 1351 C CA . ALA A 1 168 ? -20.675 -2.798 17.322 1.00 73.12 168 ALA A CA 1
ATOM 1352 C C . ALA A 1 168 ? -20.482 -3.710 18.547 1.00 73.12 168 ALA A C 1
ATOM 1354 O O . ALA A 1 168 ? -21.411 -4.420 18.931 1.00 73.12 168 ALA A O 1
ATOM 1355 N N . GLU A 1 169 ? -19.324 -3.628 19.216 1.00 69.56 169 GLU A N 1
ATOM 1356 C CA . GLU A 1 169 ? -19.075 -4.366 20.466 1.00 69.56 169 GLU A CA 1
ATOM 1357 C C . GLU A 1 169 ? -20.088 -3.989 21.560 1.00 69.56 169 GLU A C 1
ATOM 1359 O O . GLU A 1 169 ? -20.563 -4.847 22.308 1.00 69.56 169 GLU A O 1
ATOM 1364 N N . ALA A 1 170 ? -20.438 -2.702 21.655 1.00 66.06 170 ALA A N 1
ATOM 1365 C CA . ALA A 1 170 ? -21.393 -2.204 22.634 1.00 66.06 170 ALA A CA 1
ATOM 1366 C C . ALA A 1 170 ? -22.812 -2.737 22.415 1.00 66.06 170 ALA A C 1
ATOM 1368 O O . ALA A 1 170 ? -23.474 -3.151 23.369 1.00 66.06 170 ALA A O 1
ATOM 1369 N N . SER A 1 171 ? -23.255 -2.752 21.157 1.00 71.00 171 SER A N 1
ATOM 1370 C CA . SER A 1 171 ? -24.554 -3.289 20.757 1.00 71.00 171 SER A CA 1
ATOM 1371 C C . SER A 1 171 ? -24.669 -4.779 21.086 1.00 71.00 171 SER A C 1
ATOM 1373 O O . SER A 1 171 ? -25.634 -5.210 21.712 1.00 71.00 171 SER A O 1
ATOM 1375 N N . GLU A 1 172 ? -23.648 -5.573 20.763 1.00 71.06 172 GLU A N 1
ATOM 1376 C CA . GLU A 1 172 ? -23.658 -7.011 21.050 1.00 71.06 172 GLU A CA 1
ATOM 1377 C C . GLU A 1 172 ? -23.630 -7.325 22.542 1.00 71.06 172 GLU A C 1
ATOM 1379 O O . GLU A 1 172 ? -24.352 -8.212 23.002 1.00 71.06 172 GLU A O 1
ATOM 1384 N N . ALA A 1 173 ? -22.852 -6.566 23.315 1.00 67.62 173 ALA A N 1
ATOM 1385 C CA . ALA A 1 173 ? -22.856 -6.682 24.766 1.00 67.62 173 ALA A CA 1
ATOM 1386 C C . ALA A 1 173 ? -24.234 -6.349 25.361 1.00 67.62 173 ALA A C 1
ATOM 1388 O O . ALA A 1 173 ? -24.642 -7.000 26.319 1.00 67.62 173 ALA A O 1
ATOM 1389 N N . ALA A 1 174 ? -24.959 -5.379 24.792 1.00 65.06 174 ALA A N 1
ATOM 1390 C CA . ALA A 1 174 ? -26.316 -5.039 25.215 1.00 65.06 174 ALA A CA 1
ATOM 1391 C C . ALA A 1 174 ? -27.337 -6.134 24.856 1.00 65.06 174 ALA A C 1
ATOM 1393 O O . ALA A 1 174 ? -28.212 -6.429 25.664 1.00 65.06 174 ALA A O 1
ATOM 1394 N N . VAL A 1 175 ? -27.202 -6.777 23.690 1.00 72.69 175 VAL A N 1
ATOM 1395 C CA . VAL A 1 175 ? -28.061 -7.903 23.270 1.00 72.69 175 VAL A CA 1
ATOM 1396 C C . VAL A 1 175 ? -27.842 -9.144 24.143 1.00 72.69 175 VAL A C 1
ATOM 1398 O O . VAL A 1 175 ? -28.789 -9.869 24.438 1.00 72.69 175 VAL A O 1
ATOM 1401 N N . GLN A 1 176 ? -26.603 -9.397 24.568 1.00 64.81 176 GLN A N 1
ATOM 1402 C CA . GLN A 1 176 ? -26.248 -10.544 25.412 1.00 64.81 176 GLN A CA 1
ATOM 1403 C C . GLN A 1 176 ? -26.426 -10.277 26.917 1.00 64.81 176 GLN A C 1
ATOM 1405 O O . GLN A 1 176 ? -26.261 -11.192 27.727 1.00 64.81 176 GLN A O 1
ATOM 1410 N N . ALA A 1 177 ? -26.736 -9.040 27.314 1.00 53.50 177 ALA A N 1
ATOM 1411 C CA . ALA A 1 177 ? -26.871 -8.670 28.713 1.00 53.50 177 ALA A CA 1
ATOM 1412 C C . ALA A 1 177 ? -28.238 -9.080 29.296 1.00 53.50 177 ALA A C 1
ATOM 1414 O O . ALA A 1 177 ? -29.276 -8.830 28.682 1.00 53.50 177 ALA A O 1
ATOM 1415 N N . PRO A 1 178 ? -28.277 -9.629 30.526 1.00 58.53 178 PRO A N 1
ATOM 1416 C CA . PRO A 1 178 ? -29.518 -9.736 31.284 1.00 58.53 178 PRO A CA 1
ATOM 1417 C C . PRO A 1 178 ? -30.109 -8.335 31.536 1.00 58.53 178 PRO A C 1
ATOM 1419 O O . PRO A 1 178 ? -29.350 -7.368 31.658 1.00 58.53 178 PRO A O 1
ATOM 1422 N N . PRO A 1 179 ? -31.437 -8.195 31.676 1.00 52.12 179 PRO A N 1
ATOM 1423 C CA . PRO A 1 179 ? -32.060 -6.896 31.908 1.00 52.12 179 PRO A CA 1
ATOM 1424 C C . PRO A 1 179 ? -31.703 -6.379 33.311 1.00 52.12 179 PRO A C 1
ATOM 1426 O O . PRO A 1 179 ? -32.358 -6.775 34.267 1.00 52.12 179 PRO A O 1
ATOM 1429 N N . GLN A 1 180 ? -30.667 -5.532 33.460 1.00 57.62 180 GLN A N 1
ATOM 1430 C CA . GLN A 1 180 ? -30.354 -4.781 34.695 1.00 57.62 180 GLN A CA 1
ATOM 1431 C C . GLN A 1 180 ? -29.258 -3.687 34.505 1.00 57.62 180 GLN A C 1
ATOM 1433 O O . GLN A 1 180 ? -28.442 -3.780 33.586 1.00 57.62 180 GLN A O 1
ATOM 1438 N N . PRO A 1 181 ? -29.163 -2.683 35.416 1.00 57.56 181 PRO A N 1
ATOM 1439 C CA . PRO A 1 181 ? -28.228 -1.542 35.339 1.00 57.56 181 PRO A CA 1
ATOM 1440 C C . PRO A 1 181 ? -26.729 -1.910 35.358 1.00 57.56 181 PRO A C 1
ATOM 1442 O O . PRO A 1 181 ? -25.874 -1.087 35.032 1.00 57.56 181 PRO A O 1
ATOM 1445 N N . GLN A 1 182 ? -26.392 -3.155 35.705 1.00 53.72 182 GLN A N 1
ATOM 1446 C CA . GLN A 1 182 ? -25.018 -3.668 35.713 1.00 53.72 182 GLN A CA 1
ATOM 1447 C C . GLN A 1 182 ? -24.447 -3.851 34.296 1.00 53.72 182 GLN A C 1
ATOM 1449 O O . GLN A 1 182 ? -23.234 -3.780 34.112 1.00 53.72 182 GLN A O 1
ATOM 1454 N N . ALA A 1 183 ? -25.301 -4.023 33.280 1.00 48.81 183 ALA A N 1
ATOM 1455 C CA . ALA A 1 183 ? -24.890 -4.152 31.883 1.00 48.81 183 ALA A CA 1
ATOM 1456 C C . ALA A 1 183 ? -24.285 -2.852 31.328 1.00 48.81 183 ALA A C 1
ATOM 1458 O O . ALA A 1 183 ? -23.256 -2.882 30.655 1.00 48.81 183 ALA A O 1
ATOM 1459 N N . GLN A 1 184 ? -24.876 -1.703 31.677 1.00 47.81 184 GLN A N 1
ATOM 1460 C CA . GLN A 1 184 ? -24.353 -0.379 31.323 1.00 47.81 184 GLN A CA 1
ATOM 1461 C C . GLN A 1 184 ? -23.018 -0.099 32.021 1.00 47.81 184 GLN A C 1
ATOM 1463 O O . GLN A 1 184 ? -22.103 0.411 31.381 1.00 47.81 184 GLN A O 1
ATOM 1468 N N . GLN A 1 185 ? -22.857 -0.504 33.285 1.00 52.31 185 GLN A N 1
ATOM 1469 C CA . GLN A 1 185 ? -21.570 -0.412 33.987 1.00 52.31 185 GLN A CA 1
ATOM 1470 C C . GLN A 1 185 ? -20.513 -1.364 33.413 1.00 52.31 185 GLN A C 1
ATOM 1472 O O . GLN A 1 185 ? -19.359 -0.971 33.273 1.00 52.31 185 GLN A O 1
ATOM 1477 N N . ALA A 1 186 ? -20.879 -2.591 33.031 1.00 49.44 186 ALA A N 1
ATOM 1478 C CA . ALA A 1 186 ? -19.961 -3.542 32.402 1.00 49.44 186 ALA A CA 1
ATOM 1479 C C . ALA A 1 186 ? -19.529 -3.081 31.001 1.00 49.44 186 ALA A C 1
ATOM 1481 O O . ALA A 1 186 ? -18.359 -3.213 30.640 1.00 49.44 186 ALA A O 1
ATOM 1482 N N . LEU A 1 187 ? -20.449 -2.490 30.236 1.00 48.44 187 LEU A N 1
ATOM 1483 C CA . LEU A 1 187 ? -20.167 -1.877 28.946 1.00 48.44 187 LEU A CA 1
ATOM 1484 C C . LEU A 1 187 ? -19.268 -0.642 29.100 1.00 48.44 187 LEU A C 1
ATOM 1486 O O . LEU A 1 187 ? -18.248 -0.551 28.422 1.00 48.44 187 LEU A O 1
ATOM 1490 N N . GLN A 1 188 ? -19.572 0.255 30.043 1.00 49.81 188 GLN A N 1
ATOM 1491 C CA . GLN A 1 188 ? -18.716 1.398 30.379 1.00 49.81 188 GLN A CA 1
ATOM 1492 C C . GLN A 1 188 ? -17.340 0.969 30.901 1.00 49.81 188 GLN A C 1
ATOM 1494 O O . GLN A 1 188 ? -16.350 1.616 30.582 1.00 49.81 188 GLN A O 1
ATOM 1499 N N . ALA A 1 189 ? -17.233 -0.130 31.650 1.00 51.72 189 ALA A N 1
ATOM 1500 C CA . ALA A 1 189 ? -15.956 -0.664 32.120 1.00 51.72 189 ALA A CA 1
ATOM 1501 C C . ALA A 1 189 ? -15.148 -1.326 30.990 1.00 51.72 189 ALA A C 1
ATOM 1503 O O . ALA A 1 189 ? -13.926 -1.188 30.947 1.00 51.72 189 ALA A O 1
ATOM 1504 N N . ARG A 1 190 ? -15.808 -2.014 30.046 1.00 49.94 190 ARG A N 1
ATOM 1505 C CA . ARG A 1 190 ? -15.169 -2.610 28.857 1.00 49.94 190 ARG A CA 1
ATOM 1506 C C . ARG A 1 190 ? -14.701 -1.545 27.872 1.00 49.94 190 ARG A C 1
ATOM 1508 O O . ARG A 1 190 ? -13.542 -1.582 27.459 1.00 49.94 190 ARG A O 1
ATOM 1515 N N . LEU A 1 191 ? -15.565 -0.575 27.567 1.00 46.09 191 LEU A N 1
ATOM 1516 C CA . LEU A 1 191 ? -15.220 0.612 26.789 1.00 46.09 191 LEU A CA 1
ATOM 1517 C C . LEU A 1 191 ? -14.126 1.396 27.516 1.00 46.09 191 LEU A C 1
ATOM 1519 O O . LEU A 1 191 ? -13.079 1.617 26.938 1.00 46.09 191 LEU A O 1
ATOM 1523 N N . GLY A 1 192 ? -14.268 1.697 28.807 1.00 45.78 192 GLY A N 1
ATOM 1524 C CA . GLY A 1 192 ? -13.283 2.435 29.605 1.00 45.78 192 GLY A CA 1
A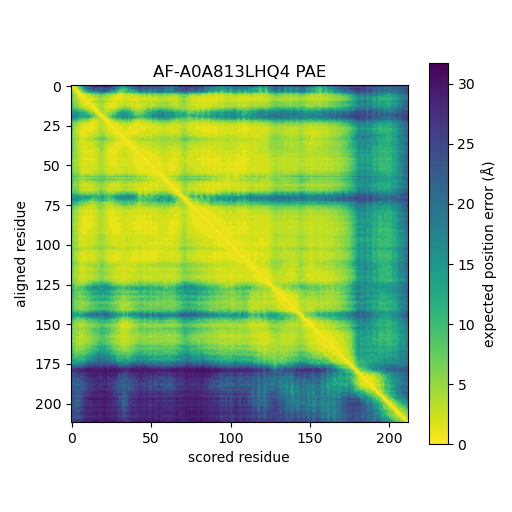TOM 1525 C C . GLY A 1 192 ? -11.906 1.766 29.698 1.00 45.78 192 GLY A C 1
ATOM 1526 O O . GLY A 1 192 ? -10.888 2.446 29.579 1.00 45.78 192 GLY A O 1
ATOM 1527 N N . ASN A 1 193 ? -11.833 0.437 29.838 1.00 44.62 193 ASN A N 1
ATOM 1528 C CA . ASN A 1 193 ? -10.559 -0.294 29.852 1.00 44.62 193 ASN A CA 1
ATOM 1529 C C . ASN A 1 193 ? -9.923 -0.427 28.460 1.00 44.62 193 ASN A C 1
ATOM 1531 O O . ASN A 1 193 ? -8.699 -0.515 28.366 1.00 44.62 193 ASN A O 1
ATOM 1535 N N . ARG A 1 194 ? -10.712 -0.408 27.375 1.00 47.09 194 ARG A N 1
ATOM 1536 C CA . ARG A 1 194 ? -10.195 -0.405 25.994 1.00 47.09 194 ARG A CA 1
ATOM 1537 C C . ARG A 1 194 ? -9.932 1.014 25.456 1.00 47.09 194 ARG A C 1
ATOM 1539 O O . ARG A 1 194 ? -9.050 1.165 24.621 1.00 47.09 194 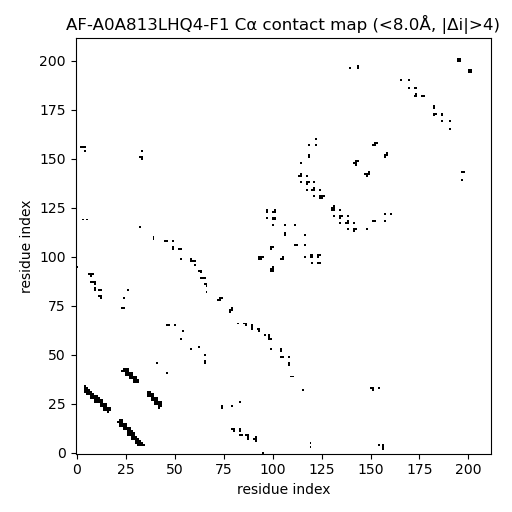ARG A O 1
ATOM 1546 N N . VAL A 1 195 ? -10.591 2.046 25.985 1.00 43.19 195 VAL A N 1
ATOM 1547 C CA . VAL A 1 195 ? -10.367 3.486 25.725 1.00 43.19 195 VAL A CA 1
ATOM 1548 C C . VAL A 1 195 ? -9.061 3.972 26.364 1.00 43.19 195 VAL A C 1
ATOM 1550 O O . VAL A 1 195 ? -8.436 4.896 25.852 1.00 43.19 195 VAL A O 1
ATOM 1553 N N . ARG A 1 196 ? -8.539 3.272 27.385 1.00 45.66 196 ARG A N 1
ATOM 1554 C CA . ARG A 1 196 ? -7.163 3.477 27.889 1.00 45.66 196 ARG A CA 1
ATOM 1555 C C . ARG A 1 196 ? -6.061 3.204 26.861 1.00 45.66 196 ARG A C 1
ATOM 1557 O O . ARG A 1 196 ? -4.908 3.514 27.133 1.00 45.66 196 ARG A O 1
ATOM 1564 N N . LEU A 1 197 ? -6.384 2.658 25.688 1.00 44.19 197 LEU A N 1
ATOM 1565 C CA . LEU A 1 197 ? -5.402 2.438 24.623 1.00 44.19 197 LEU A CA 1
ATOM 1566 C C . LEU A 1 197 ? -5.041 3.681 23.828 1.00 44.19 197 LEU A C 1
ATOM 1568 O O . LEU A 1 197 ? -4.144 3.618 22.998 1.00 44.19 197 LEU A O 1
ATOM 1572 N N . CYS A 1 198 ? -5.644 4.817 24.156 1.00 42.22 198 CYS A N 1
ATOM 1573 C CA . CYS A 1 198 ? -5.085 6.113 23.840 1.00 42.22 198 CYS A CA 1
ATOM 1574 C C . CYS A 1 198 ? -5.556 7.111 24.901 1.00 42.22 198 CYS A C 1
ATOM 1576 O O . CYS A 1 198 ? -6.737 7.450 24.939 1.00 42.22 198 CYS A O 1
ATOM 1578 N N . GLY A 1 199 ? -4.631 7.721 25.648 1.00 42.16 199 GLY A N 1
ATOM 1579 C CA . GLY A 1 199 ? -4.889 9.063 26.198 1.00 42.16 199 GLY A CA 1
ATOM 1580 C C . GLY A 1 199 ? -5.359 10.051 25.109 1.00 42.16 199 GLY A C 1
ATOM 1581 O O . GLY A 1 199 ? -6.034 11.027 25.402 1.00 42.16 199 GLY A O 1
ATOM 1582 N N . VAL A 1 200 ? -5.097 9.724 23.837 1.00 43.44 200 VAL A N 1
ATOM 1583 C CA . VAL A 1 200 ? -5.545 10.417 22.619 1.00 43.44 200 VAL A CA 1
ATOM 1584 C C . VAL A 1 200 ? -7.014 10.128 22.226 1.00 43.44 200 VAL A C 1
ATOM 1586 O O . VAL A 1 200 ? -7.659 10.990 21.641 1.00 43.44 200 VAL A O 1
ATOM 1589 N N . LEU A 1 201 ? -7.611 8.982 22.595 1.00 41.19 201 LEU A N 1
ATOM 1590 C CA . LEU A 1 201 ? -9.018 8.655 22.286 1.00 41.19 201 LEU A CA 1
ATOM 1591 C C . LEU A 1 201 ? -9.989 9.163 23.355 1.00 41.19 201 LEU A C 1
ATOM 1593 O O . LEU A 1 201 ? -11.187 9.254 23.086 1.00 41.19 201 LEU A O 1
ATOM 1597 N N . VAL A 1 202 ? -9.501 9.549 24.539 1.00 40.16 202 VAL A N 1
ATOM 1598 C CA . VAL A 1 202 ? -10.317 10.262 25.537 1.00 40.16 202 VAL A CA 1
ATOM 1599 C C . VAL A 1 202 ? -10.808 11.596 24.959 1.00 40.16 202 VAL A C 1
ATOM 1601 O O . VAL A 1 202 ? -11.952 11.969 25.190 1.00 40.16 202 VAL A O 1
ATOM 1604 N N . ALA A 1 203 ? -10.015 12.252 24.104 1.00 38.16 203 ALA A N 1
ATOM 1605 C CA . ALA A 1 203 ? -10.437 13.470 23.412 1.00 38.16 203 ALA A CA 1
ATOM 1606 C C . ALA A 1 203 ? -11.569 13.223 22.393 1.00 38.16 203 ALA A C 1
ATOM 1608 O O . ALA A 1 203 ? -12.458 14.055 22.256 1.00 38.16 203 ALA A O 1
ATOM 1609 N N . VAL A 1 204 ? -11.591 12.064 21.723 1.00 38.50 204 VAL A N 1
ATOM 1610 C CA . VAL A 1 204 ? -12.649 11.711 20.752 1.00 38.50 204 VAL A CA 1
ATOM 1611 C C . VAL A 1 204 ? -13.900 11.152 21.449 1.00 38.50 204 VAL A C 1
ATOM 1613 O O . VAL A 1 204 ? -15.024 11.431 21.037 1.00 38.50 204 VAL A O 1
ATOM 1616 N N . SER A 1 205 ? -13.727 10.435 22.562 1.00 35.72 205 SER A N 1
ATOM 1617 C CA . SER A 1 205 ? -14.836 9.883 23.357 1.00 35.72 205 SER A CA 1
ATOM 1618 C C . SER A 1 205 ? -15.677 10.978 24.025 1.00 35.72 205 SER A C 1
ATOM 1620 O O . SER A 1 205 ? -16.885 10.813 24.176 1.00 35.72 205 SER A O 1
ATOM 1622 N N . VAL A 1 206 ? -15.071 12.121 24.374 1.00 33.72 206 VAL A N 1
ATOM 1623 C CA . VAL A 1 206 ? -15.805 13.282 24.910 1.00 33.72 206 VAL A CA 1
ATOM 1624 C C . VAL A 1 206 ? -16.640 13.976 23.825 1.00 33.72 206 VAL A C 1
ATOM 1626 O O . VAL A 1 206 ? -17.688 14.527 24.137 1.00 33.72 206 VAL A O 1
ATOM 1629 N N . VAL A 1 207 ? -16.259 13.895 22.546 1.00 34.50 207 VAL A N 1
ATOM 1630 C CA . VAL A 1 207 ? -17.030 14.518 21.454 1.00 34.50 207 VAL A CA 1
ATOM 1631 C C . VAL A 1 207 ? -18.267 13.694 21.081 1.00 34.50 207 VAL A C 1
ATOM 1633 O O . VAL A 1 207 ? -19.312 14.269 20.794 1.00 34.50 207 VAL A O 1
ATOM 1636 N N . ILE A 1 208 ? -18.197 12.359 21.138 1.00 35.22 208 ILE A N 1
ATOM 1637 C CA . ILE A 1 208 ? -19.334 11.496 20.767 1.00 35.22 208 ILE A CA 1
ATOM 1638 C C . ILE A 1 208 ? -20.359 11.377 21.908 1.00 35.22 208 ILE A C 1
ATOM 1640 O O . ILE A 1 208 ? -21.552 11.306 21.642 1.00 35.22 208 ILE A O 1
ATOM 1644 N N . ILE A 1 209 ? -19.932 11.433 23.175 1.00 35.69 209 ILE A N 1
ATOM 1645 C CA . ILE A 1 209 ? -20.850 11.353 24.330 1.00 35.69 209 ILE A CA 1
ATOM 1646 C C . ILE A 1 209 ? -21.592 12.683 24.584 1.00 35.69 209 ILE A C 1
ATOM 1648 O O . ILE A 1 209 ? -22.625 12.686 25.241 1.00 35.69 209 ILE A O 1
ATOM 1652 N N . VAL A 1 210 ? -21.113 13.810 24.043 1.00 30.80 210 VAL A N 1
ATOM 1653 C CA . VAL A 1 210 ? -21.744 15.137 24.221 1.00 30.80 210 VAL A CA 1
ATOM 1654 C C . VAL A 1 210 ? -22.682 15.510 23.054 1.00 30.80 210 VAL A C 1
ATOM 1656 O O . VAL A 1 210 ? -23.383 16.515 23.129 1.00 30.80 210 VAL A O 1
ATOM 1659 N N . ALA A 1 211 ? -22.749 14.698 21.990 1.00 30.70 211 ALA A N 1
ATOM 1660 C CA . ALA A 1 211 ? -23.557 14.966 20.791 1.00 30.70 211 ALA A CA 1
ATOM 1661 C C . ALA A 1 211 ? -24.855 14.129 20.671 1.00 30.70 211 ALA A C 1
ATOM 1663 O O . ALA A 1 211 ? -25.482 14.141 19.610 1.00 30.70 211 ALA A O 1
ATOM 1664 N N . THR A 1 212 ? -25.275 13.438 21.736 1.00 32.56 212 THR A N 1
ATOM 1665 C CA . THR A 1 212 ? -26.572 12.731 21.844 1.00 32.56 212 THR A CA 1
ATOM 1666 C C . THR A 1 212 ? -27.264 13.046 23.152 1.00 32.56 212 THR A C 1
ATOM 1668 O O . THR A 1 212 ? -26.562 12.992 24.186 1.00 32.56 212 THR A O 1
#

Foldseek 3Di:
DVLAQKAKAQPDKDWDQDPVRDTFIWTWIWIRQLNDIDIDTDGLVLVVVLVVVVVVVVFPDDADDQDDDDDPCCVPPVNVVVNRVSVRVRLVRLLPDLSSLCDCSNCVSRVHDLLSSLLSNLLSFDPDPVRNVVSLVSNLVSCVVDVVSCSNCVRPSNVVSVVVVLVVVLVVLVVPDDPDPVSVVVSCVVCVVSCVSDPVCVVVVVVVVVPD